Protein AF-A0A2V2XIH3-F1 (afdb_monomer_lite)

Organism: Trypanosoma cruzi (NCBI:txid5693)

InterPro domains:
  IPR051857 Asparagine synthetase domain-containing protein [PTHR45937] (1-329)

pLDDT: mean 75.96, std 20.71, range [30.55, 98.5]

Radius of gyration: 25.1 Å; chains: 1; bounding box: 68×78×90 Å

Sequence (356 aa):
MCGICCTLRLHGRRGLQDLVVCNEGVVERAALYQSVRRRGPDAFASLQLEIAPGVHVEAASAVLCLRGVGGGGAIVAEGCSGKNQGIPQPAMAARDCFCSHAPSCLSFLEWNGEVFGGALYLSPGVSDTTVVLDRLHQLEHGFTAELCDGTNGADGVCGAAALATAQASFAEACVHFFETDIEGPYAFVYYAHSLQLFLFGRDPLGRRSLLLHVASTFPEKGEGDENGASETHSVEVTISSVAEGHFDASCMVVKSAGRGNKRRRCECRGQSDVSDENNHSDDDRAESFVAFPSSSCSCWQEIPNTGLFAISVAAPQQNSLVSHHPWTVDHGIHPLLRFQSWLQPSSATGKIENER

Secondary structure (DSSP, 8-state):
--EEEEEEEEES---GGGS--BTT-SB-HHHHHHHHHHH-SS--EEEEEEEETTEEEEEEEE--------S------S-------PPP--EEPPPPTT-TTS-----EEEEEE---BSS----TTS-HHHHHHHHHHHHHHHHHHHHHHT-SS--HHHHHHHHHHHHHHHHHHHHHHHHHT-BS-EEEEEEETTTTEEEEEE-TT--S--EEEEEEEPPP--TT--S------EEEEEEESS---B--GGGGGS-----------------------------------------SS-S-EEPPTTEEEEEESS-TT-S-S-EEEE-SS-TT--GGGGGG---PPP------PPP-

Structure (mmCIF, N/CA/C/O backbone):
data_AF-A0A2V2XIH3-F1
#
_entry.id   AF-A0A2V2XIH3-F1
#
loop_
_atom_site.group_PDB
_atom_site.id
_atom_site.type_symbol
_atom_site.label_atom_id
_atom_site.label_alt_id
_atom_site.label_comp_id
_atom_site.label_asym_id
_atom_site.label_entity_id
_atom_site.label_seq_id
_atom_site.pdbx_PDB_ins_code
_atom_site.Cartn_x
_atom_site.Cartn_y
_atom_site.Cartn_z
_atom_site.occupancy
_atom_site.B_iso_or_equiv
_atom_site.auth_seq_id
_atom_site.auth_comp_id
_atom_site.auth_asym_id
_atom_site.auth_atom_id
_atom_site.pdbx_PDB_model_num
ATOM 1 N N . MET A 1 1 ? 0.321 -7.340 -16.608 1.00 71.75 1 MET A N 1
ATOM 2 C CA . MET A 1 1 ? 0.194 -6.412 -15.462 1.00 71.75 1 MET A CA 1
ATOM 3 C C . MET A 1 1 ? -0.247 -7.235 -14.279 1.00 71.75 1 MET A C 1
ATOM 5 O O . MET A 1 1 ? -1.258 -7.901 -14.409 1.00 71.75 1 MET A O 1
ATOM 9 N N . CYS A 1 2 ? 0.484 -7.245 -13.175 1.00 86.56 2 CYS A N 1
ATOM 10 C CA . CYS A 1 2 ? 0.078 -8.030 -12.011 1.00 86.56 2 CYS A CA 1
ATOM 11 C C . CYS A 1 2 ? -1.109 -7.347 -11.317 1.00 86.56 2 CYS A C 1
ATOM 13 O O . CYS A 1 2 ? -1.172 -6.123 -11.249 1.00 86.56 2 CYS A O 1
ATOM 15 N N . GLY A 1 3 ? -2.086 -8.121 -10.852 1.00 93.00 3 GLY A N 1
ATOM 16 C CA . GLY A 1 3 ? -3.121 -7.595 -9.963 1.00 93.00 3 GLY A CA 1
ATOM 17 C C . GLY A 1 3 ? -2.648 -7.716 -8.519 1.00 93.00 3 GLY A C 1
ATOM 18 O O . GLY A 1 3 ? -2.126 -8.767 -8.170 1.00 93.00 3 GLY A O 1
ATOM 19 N N . ILE A 1 4 ? -2.855 -6.694 -7.694 1.00 95.50 4 ILE A N 1
ATOM 20 C CA . ILE A 1 4 ? -2.643 -6.738 -6.235 1.00 95.50 4 ILE A CA 1
ATOM 21 C C . ILE A 1 4 ? -3.905 -6.303 -5.485 1.00 95.50 4 ILE A C 1
ATOM 23 O O . ILE A 1 4 ? -4.709 -5.524 -6.022 1.00 95.50 4 ILE A O 1
ATOM 27 N N . CYS A 1 5 ? -4.083 -6.812 -4.267 1.00 96.62 5 CYS A N 1
ATOM 28 C CA . CYS A 1 5 ? -5.172 -6.472 -3.363 1.00 96.62 5 CYS A CA 1
ATOM 29 C C . CYS A 1 5 ? -4.804 -6.796 -1.909 1.00 96.62 5 CYS A C 1
ATOM 31 O O . CYS A 1 5 ? -4.725 -7.967 -1.552 1.00 96.62 5 CYS A O 1
ATOM 33 N N . CYS A 1 6 ? -4.787 -5.784 -1.047 1.00 96.94 6 CYS A N 1
ATOM 34 C CA . CYS A 1 6 ? -4.663 -5.926 0.397 1.00 96.94 6 CYS A CA 1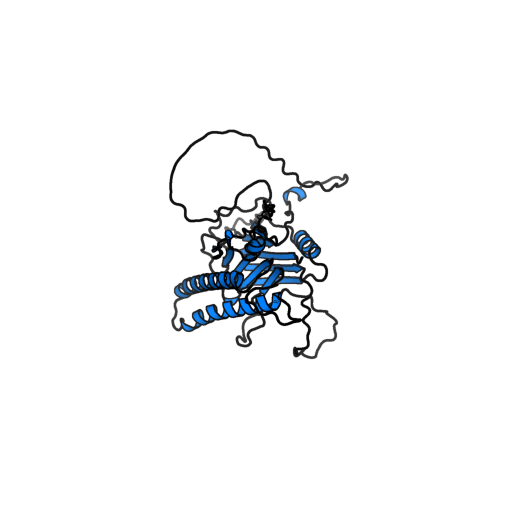
ATOM 35 C C . CYS A 1 6 ? -5.940 -5.450 1.087 1.00 96.94 6 CYS A C 1
ATOM 37 O O . CYS A 1 6 ? -6.445 -4.364 0.816 1.00 96.94 6 CYS A O 1
ATOM 39 N N . THR A 1 7 ? -6.469 -6.258 1.994 1.00 97.00 7 THR A N 1
ATOM 40 C CA . THR A 1 7 ? -7.623 -5.938 2.829 1.00 97.00 7 THR A CA 1
ATOM 41 C C . THR A 1 7 ? -7.211 -5.948 4.286 1.00 97.00 7 THR A C 1
ATOM 43 O O . THR A 1 7 ? -6.702 -6.954 4.768 1.00 97.00 7 THR A O 1
ATOM 46 N N . LEU A 1 8 ? -7.521 -4.874 5.000 1.00 96.44 8 LEU A N 1
ATOM 47 C CA . LEU A 1 8 ? -7.358 -4.748 6.438 1.00 96.44 8 LEU A CA 1
ATOM 48 C C . LEU A 1 8 ? -8.730 -4.684 7.100 1.00 96.44 8 LEU A C 1
ATOM 50 O O . LEU A 1 8 ? -9.546 -3.836 6.748 1.00 96.44 8 LEU A O 1
ATOM 54 N N . ARG A 1 9 ? -8.974 -5.540 8.087 1.00 95.19 9 ARG A N 1
ATOM 55 C CA . ARG A 1 9 ? -10.117 -5.438 8.997 1.00 95.19 9 ARG A CA 1
ATOM 56 C C . ARG A 1 9 ? -9.614 -5.014 10.364 1.00 95.19 9 ARG A C 1
ATOM 58 O O . ARG A 1 9 ? -8.835 -5.728 10.990 1.00 95.19 9 ARG A O 1
ATOM 65 N N . LEU A 1 10 ? -10.056 -3.839 10.792 1.00 93.75 10 LEU A N 1
ATOM 66 C CA . LEU A 1 10 ? -9.679 -3.188 12.036 1.00 93.75 10 LEU A CA 1
ATOM 67 C C . LEU A 1 10 ? -10.875 -3.229 12.989 1.00 93.75 10 LEU A C 1
ATOM 69 O O . LEU A 1 10 ? -11.896 -2.588 12.735 1.00 93.75 10 LEU A O 1
ATOM 73 N N . HIS A 1 11 ? -10.757 -3.972 14.083 1.00 91.75 11 HIS A N 1
ATOM 74 C CA . HIS A 1 11 ? -11.776 -4.074 15.123 1.00 91.75 11 HIS A CA 1
ATOM 75 C C . HIS A 1 11 ? -11.466 -3.125 16.289 1.00 91.75 11 HIS A C 1
ATOM 77 O O . HIS A 1 11 ? -10.312 -2.932 16.667 1.00 91.75 11 HIS A O 1
ATOM 83 N N . GLY A 1 12 ? -12.506 -2.540 16.890 1.00 84.81 12 GLY A N 1
ATOM 84 C CA . GLY A 1 12 ? -12.391 -1.843 18.176 1.00 84.81 12 GLY A CA 1
ATOM 85 C C . GLY A 1 12 ? -11.790 -0.432 18.131 1.00 84.81 12 GLY A C 1
ATOM 86 O O . GLY A 1 12 ? -11.531 0.144 19.188 1.00 84.81 12 GLY A O 1
ATOM 87 N N . ARG A 1 13 ? -11.596 0.165 16.946 1.00 78.25 13 ARG A N 1
ATOM 88 C CA . ARG A 1 13 ? -11.178 1.572 16.839 1.00 78.25 13 ARG A CA 1
ATOM 89 C C . ARG A 1 13 ? -12.354 2.517 17.067 1.00 78.25 13 ARG A C 1
ATOM 91 O O . ARG A 1 13 ? -13.348 2.477 16.346 1.00 78.25 13 ARG A O 1
ATOM 98 N N . ARG A 1 14 ? -12.222 3.391 18.066 1.00 76.81 14 ARG A N 1
ATOM 99 C CA . ARG A 1 14 ? -13.137 4.517 18.302 1.00 76.81 14 ARG A CA 1
ATOM 100 C C . ARG A 1 14 ? -12.628 5.744 17.538 1.00 76.81 14 ARG A C 1
ATOM 102 O O . ARG A 1 14 ? -11.426 5.888 17.370 1.00 76.81 14 ARG A O 1
ATOM 109 N N . GLY A 1 15 ? -13.530 6.628 17.110 1.00 70.38 15 GLY A N 1
ATOM 110 C CA . GLY A 1 15 ? -13.157 7.933 16.539 1.00 70.38 15 GLY A CA 1
ATOM 111 C C . GLY A 1 15 ? -13.084 8.017 15.011 1.00 70.38 15 GLY A C 1
ATOM 112 O O . GLY A 1 15 ? -12.720 9.059 14.494 1.00 70.38 15 GLY A O 1
ATOM 113 N N . LEU A 1 16 ? -13.491 6.983 14.269 1.00 71.06 16 LEU A N 1
ATOM 114 C CA . LEU A 1 16 ? -13.515 7.019 12.794 1.00 71.06 16 LEU A CA 1
ATOM 115 C C . LEU A 1 16 ? -14.782 7.701 12.232 1.00 71.06 16 LEU A C 1
ATOM 117 O O . LEU A 1 16 ? -15.228 7.360 11.141 1.00 71.06 16 LEU A O 1
ATOM 121 N N . GLN A 1 17 ? -15.386 8.626 12.987 1.00 70.62 17 GLN A N 1
ATOM 122 C CA . GLN A 1 17 ? -16.657 9.272 12.620 1.00 70.62 17 GLN A CA 1
ATOM 123 C C . GLN A 1 17 ? -16.517 10.199 11.406 1.00 70.62 17 GLN A C 1
ATOM 125 O O . GLN A 1 17 ? -17.487 10.383 10.678 1.00 70.62 17 GLN A O 1
ATOM 130 N N . ASP A 1 18 ? -15.308 10.705 11.155 1.00 75.25 18 ASP A N 1
ATOM 131 C CA . ASP A 1 18 ? -15.036 11.655 10.072 1.00 75.25 18 ASP A CA 1
ATOM 132 C C . ASP A 1 18 ? -14.607 10.981 8.759 1.00 75.25 18 ASP A C 1
ATOM 134 O O . ASP A 1 18 ? -14.395 11.652 7.748 1.00 75.25 18 ASP A O 1
ATOM 138 N N . LEU A 1 19 ? -14.468 9.649 8.734 1.00 79.44 19 LEU A N 1
ATOM 139 C CA . LEU A 1 19 ? -14.161 8.953 7.489 1.00 79.44 19 LEU A CA 1
ATOM 140 C C . LEU A 1 19 ? -15.397 8.853 6.604 1.00 79.44 19 LEU A C 1
ATOM 142 O O . LEU A 1 19 ? -16.455 8.383 7.021 1.00 79.44 19 LEU A O 1
ATOM 146 N N . VAL A 1 20 ? -15.222 9.217 5.333 1.00 80.06 20 VAL A N 1
ATOM 147 C CA . VAL A 1 20 ? -16.193 8.912 4.284 1.00 80.06 20 VAL A CA 1
ATOM 148 C C . VAL A 1 20 ? -16.166 7.407 4.054 1.00 80.06 20 VAL A C 1
ATOM 150 O O . VAL A 1 20 ? -15.315 6.866 3.351 1.00 80.06 20 VAL A O 1
ATOM 153 N N . VAL A 1 21 ? -17.086 6.726 4.720 1.00 84.44 21 VAL A N 1
ATOM 154 C CA . VAL A 1 21 ? -17.258 5.286 4.635 1.00 84.44 21 VAL A CA 1
ATOM 155 C C . VAL A 1 21 ? -18.250 4.956 3.524 1.00 84.44 21 VAL A C 1
ATOM 157 O O . VAL A 1 21 ? -19.261 5.632 3.336 1.00 84.44 21 VAL A O 1
ATOM 160 N N . CYS A 1 22 ? -17.979 3.884 2.786 1.00 86.38 22 CYS A N 1
ATOM 161 C CA . CYS A 1 22 ? -18.904 3.357 1.803 1.00 86.38 22 CYS A CA 1
ATOM 162 C C . CYS A 1 22 ? -20.194 2.849 2.465 1.00 86.38 22 CYS A C 1
ATOM 164 O O . CYS A 1 22 ? -20.175 1.911 3.263 1.00 86.38 22 CYS A O 1
ATOM 166 N N . ASN A 1 23 ? -21.324 3.432 2.062 1.00 81.19 23 ASN A N 1
ATOM 167 C CA . ASN A 1 23 ? -22.658 3.008 2.495 1.00 81.19 23 ASN A CA 1
ATOM 168 C C . ASN A 1 23 ? -23.119 1.691 1.842 1.00 81.19 23 ASN A C 1
ATOM 170 O O . ASN A 1 23 ? -24.060 1.072 2.328 1.00 81.19 23 ASN A O 1
ATOM 174 N N . GLU A 1 24 ? -22.477 1.262 0.749 1.00 77.88 24 GLU A N 1
ATOM 175 C CA . GLU A 1 24 ? -22.803 0.015 0.035 1.00 77.88 24 GLU A CA 1
ATOM 176 C C . GLU A 1 24 ? -22.194 -1.228 0.714 1.00 77.88 24 GLU A C 1
ATOM 178 O O . GLU A 1 24 ? -22.480 -2.357 0.322 1.00 77.88 24 GLU A O 1
ATOM 183 N N . GLY A 1 25 ? -21.403 -1.036 1.776 1.00 84.81 25 GLY A N 1
ATOM 184 C CA . GLY A 1 25 ? -20.883 -2.109 2.618 1.00 84.81 25 GLY A CA 1
ATOM 185 C C . GLY A 1 25 ? -19.528 -2.644 2.161 1.00 84.81 25 GLY A C 1
ATOM 186 O O . GLY A 1 25 ? -18.696 -1.916 1.629 1.00 84.81 25 GLY A O 1
ATOM 187 N N . VAL A 1 26 ? -19.273 -3.923 2.438 1.00 87.00 26 VAL A N 1
ATOM 188 C CA . VAL A 1 26 ? -17.989 -4.581 2.149 1.00 87.00 26 VAL A CA 1
ATOM 189 C C . VAL A 1 26 ? -17.906 -5.079 0.707 1.00 87.00 26 VAL A C 1
ATOM 191 O O . VAL A 1 26 ? -18.906 -5.442 0.081 1.00 87.00 26 VAL A O 1
ATOM 194 N N . VAL A 1 27 ? -16.684 -5.132 0.182 1.00 89.25 27 VAL A N 1
ATOM 195 C CA . VAL A 1 27 ? -16.414 -5.620 -1.178 1.00 89.25 27 VAL A CA 1
ATOM 196 C C . VAL A 1 27 ? -16.590 -7.139 -1.240 1.00 89.25 27 VAL A C 1
ATOM 198 O O . VAL A 1 27 ? -16.137 -7.865 -0.349 1.00 89.25 27 VAL A O 1
ATOM 201 N N . GLU A 1 28 ? -17.184 -7.654 -2.321 1.00 92.38 28 GLU A N 1
ATOM 202 C CA . GLU A 1 28 ? -17.288 -9.099 -2.538 1.00 92.38 28 GLU A CA 1
ATOM 203 C C . GLU A 1 28 ? -15.898 -9.715 -2.814 1.00 92.38 28 GLU A C 1
ATOM 205 O O . GLU A 1 28 ? -15.367 -9.658 -3.927 1.00 92.38 28 GLU A O 1
ATOM 210 N N . ARG A 1 29 ? -15.301 -10.351 -1.795 1.00 92.44 29 ARG A N 1
ATOM 211 C CA . ARG A 1 29 ? -13.934 -10.918 -1.847 1.00 92.44 29 ARG A CA 1
ATOM 212 C C . ARG A 1 29 ? -13.703 -11.867 -3.016 1.00 92.44 29 ARG A C 1
ATOM 214 O O . ARG A 1 29 ? -12.667 -11.798 -3.673 1.00 92.44 29 ARG A O 1
ATOM 221 N N . ALA A 1 30 ? -14.667 -12.744 -3.291 1.00 92.69 30 ALA A N 1
ATOM 222 C CA . ALA A 1 30 ? -14.553 -13.720 -4.369 1.00 92.69 30 ALA A CA 1
ATOM 223 C C . ALA A 1 30 ? -14.469 -13.040 -5.745 1.00 92.69 30 ALA A C 1
ATOM 225 O O . ALA A 1 30 ? -13.637 -13.429 -6.568 1.00 92.69 30 ALA A O 1
ATOM 226 N N . ALA A 1 31 ? -15.283 -12.006 -5.980 1.00 93.31 31 ALA A N 1
ATOM 227 C CA . ALA A 1 31 ? -15.237 -11.214 -7.205 1.00 93.31 31 ALA A CA 1
ATOM 228 C C . ALA A 1 31 ? -13.912 -10.444 -7.311 1.00 93.31 31 ALA A C 1
ATOM 230 O O . ALA A 1 31 ? -13.244 -10.505 -8.347 1.00 93.31 31 ALA A O 1
ATOM 231 N N . LEU A 1 32 ? -13.477 -9.815 -6.214 1.00 94.31 32 LEU A N 1
ATOM 232 C CA . LEU A 1 32 ? -12.214 -9.075 -6.148 1.00 94.31 32 LEU A CA 1
ATOM 233 C C . LEU A 1 32 ? -11.016 -9.958 -6.496 1.00 94.31 32 LEU A C 1
ATOM 235 O O . LEU A 1 32 ? -10.219 -9.613 -7.369 1.00 94.31 32 LEU A O 1
ATOM 239 N N . TYR A 1 33 ? -10.929 -11.145 -5.899 1.00 93.75 33 TYR A N 1
ATOM 240 C CA . TYR A 1 33 ? -9.852 -12.094 -6.172 1.00 93.75 33 TYR A CA 1
ATOM 241 C C . TYR A 1 33 ? -9.891 -12.619 -7.607 1.00 93.75 33 TYR A C 1
ATOM 243 O O . TYR A 1 33 ? -8.842 -12.769 -8.235 1.00 93.75 33 TYR A O 1
ATOM 251 N N . GLN A 1 34 ? -11.080 -12.858 -8.168 1.00 93.12 34 GLN A N 1
ATOM 252 C CA . GLN A 1 34 ? -11.210 -13.216 -9.582 1.00 93.12 34 GLN A CA 1
ATOM 253 C C . GLN A 1 34 ? -10.701 -12.096 -10.494 1.00 93.12 34 GLN A C 1
ATOM 255 O O . GLN A 1 34 ? -10.052 -12.372 -11.503 1.00 93.12 34 GLN A O 1
ATOM 260 N N . SER A 1 35 ? -10.944 -10.836 -10.152 1.00 94.06 35 SER A N 1
ATOM 261 C CA . SER A 1 35 ? -10.463 -9.690 -10.928 1.00 94.06 35 SER A CA 1
ATOM 262 C C . SER A 1 35 ? -8.972 -9.452 -10.810 1.00 94.06 35 SER A C 1
ATOM 264 O O . SER A 1 35 ? -8.322 -9.225 -11.832 1.00 94.06 35 SER A O 1
ATOM 266 N N . VAL A 1 36 ? -8.414 -9.605 -9.611 1.00 93.00 36 VAL A N 1
ATOM 267 C CA . VAL A 1 36 ? -6.965 -9.643 -9.391 1.00 93.00 36 VAL A CA 1
ATOM 268 C C . VAL A 1 36 ? -6.343 -10.751 -10.239 1.00 93.00 36 VAL A C 1
ATOM 270 O O . VAL A 1 36 ? -5.445 -10.490 -11.038 1.00 93.00 36 VAL A O 1
ATOM 273 N N . ARG A 1 37 ? -6.886 -11.973 -10.166 1.00 91.62 37 ARG A N 1
ATOM 274 C CA . ARG A 1 37 ? -6.415 -13.126 -10.944 1.00 91.62 37 ARG A CA 1
ATOM 275 C C . ARG A 1 37 ? -6.484 -12.897 -12.451 1.00 91.62 37 ARG A C 1
ATOM 277 O O . ARG A 1 37 ? -5.582 -13.318 -13.156 1.00 91.62 37 ARG A O 1
ATOM 284 N N . ARG A 1 38 ? -7.513 -12.211 -12.961 1.00 91.62 38 ARG A N 1
ATOM 285 C CA . ARG A 1 38 ? -7.642 -11.894 -14.397 1.00 91.62 38 ARG A CA 1
ATOM 286 C C . ARG A 1 38 ? -6.572 -10.929 -14.917 1.00 91.62 38 ARG A C 1
ATOM 288 O O . ARG A 1 38 ? -6.378 -10.866 -16.128 1.00 91.62 38 ARG A O 1
ATOM 295 N N . ARG A 1 39 ? -5.894 -10.170 -14.048 1.00 88.31 39 ARG A N 1
ATOM 296 C CA . ARG A 1 39 ? -4.809 -9.261 -14.457 1.00 88.31 39 ARG A CA 1
ATOM 297 C C . ARG A 1 39 ? -3.510 -10.022 -14.763 1.00 88.31 39 ARG A C 1
ATOM 299 O O . ARG A 1 39 ? -2.813 -9.644 -15.704 1.00 88.31 39 ARG A O 1
ATOM 306 N N . GLY A 1 40 ? -3.215 -11.096 -14.025 1.00 80.25 40 GLY A N 1
ATOM 307 C CA . GLY A 1 40 ? -1.975 -11.870 -14.143 1.00 80.25 40 GLY A CA 1
ATOM 308 C C . GLY A 1 40 ? -2.151 -13.210 -14.879 1.00 80.25 40 GLY A C 1
ATOM 309 O O . GLY A 1 40 ? -3.113 -13.924 -14.614 1.00 80.25 40 GLY A O 1
ATOM 310 N N . PRO A 1 41 ? -1.238 -13.589 -15.791 1.00 64.81 41 PRO A N 1
ATOM 311 C CA . PRO A 1 41 ? -1.402 -14.792 -16.613 1.00 64.81 41 PRO A CA 1
ATOM 312 C C . PRO A 1 41 ? -1.051 -16.117 -15.908 1.00 64.81 41 PRO A C 1
ATOM 314 O O . PRO A 1 41 ? -1.563 -17.155 -16.322 1.00 64.81 41 PRO A O 1
ATOM 317 N N . ASP A 1 42 ? -0.224 -16.103 -14.850 1.00 68.00 42 ASP A N 1
ATOM 318 C CA . ASP A 1 42 ? 0.580 -17.295 -14.519 1.00 68.00 42 ASP A CA 1
ATOM 319 C C . ASP A 1 42 ? 0.430 -17.852 -13.096 1.00 68.00 42 ASP A C 1
ATOM 321 O O . ASP A 1 42 ? 0.499 -19.067 -12.910 1.00 68.00 42 ASP A O 1
ATOM 325 N N . ALA A 1 43 ? 0.225 -17.015 -12.079 1.00 77.94 43 ALA A N 1
ATOM 326 C CA . ALA A 1 43 ? 0.038 -17.487 -10.711 1.00 77.94 43 ALA A CA 1
ATOM 327 C C . ALA A 1 43 ? -0.864 -16.544 -9.915 1.00 77.94 43 ALA A C 1
ATOM 329 O O . ALA A 1 43 ? -0.974 -15.355 -10.202 1.00 77.94 43 ALA A O 1
ATOM 330 N N . PHE A 1 44 ? -1.544 -17.114 -8.925 1.00 85.31 44 PHE A N 1
ATOM 331 C CA . PHE A 1 44 ? -2.353 -16.391 -7.958 1.00 85.31 44 PHE A CA 1
ATOM 332 C C . PHE A 1 44 ? -1.981 -16.902 -6.574 1.00 85.31 44 PHE A C 1
ATOM 334 O O . PHE A 1 44 ? -2.000 -18.111 -6.333 1.00 85.31 44 PHE A O 1
ATOM 341 N N . ALA A 1 45 ? -1.638 -15.970 -5.701 1.00 86.69 45 ALA A N 1
ATOM 342 C CA . ALA A 1 45 ? -1.251 -16.205 -4.327 1.00 86.69 45 ALA A CA 1
ATOM 343 C C . ALA A 1 45 ? -2.184 -15.417 -3.413 1.00 86.69 45 ALA A C 1
ATOM 345 O O . ALA A 1 45 ? -2.570 -14.295 -3.744 1.00 86.69 45 ALA A O 1
ATOM 346 N N . SER A 1 46 ? -2.507 -15.980 -2.254 1.00 88.38 46 SER A N 1
ATOM 347 C CA . SER A 1 46 ? -3.219 -15.265 -1.200 1.00 88.38 46 SER A CA 1
ATOM 348 C C . SER A 1 46 ? -2.617 -15.575 0.159 1.00 88.38 46 SER A C 1
ATOM 350 O O . SER A 1 46 ? -2.157 -16.690 0.406 1.00 88.38 46 SER A O 1
ATOM 352 N N . LEU A 1 47 ? -2.660 -14.589 1.039 1.00 88.19 47 LEU A N 1
ATOM 353 C CA . LEU A 1 47 ? -2.140 -14.610 2.393 1.00 88.19 47 LEU A CA 1
ATOM 354 C C . LEU A 1 47 ? -3.230 -14.089 3.325 1.00 88.19 47 LEU A C 1
ATOM 356 O O . LEU A 1 47 ? -3.847 -13.067 3.041 1.00 88.19 47 LEU A O 1
ATOM 360 N N . GLN A 1 48 ? -3.466 -14.797 4.423 1.00 91.38 48 GLN A N 1
ATOM 361 C CA . GLN A 1 48 ? -4.382 -14.374 5.479 1.00 91.38 48 GLN A CA 1
ATOM 362 C C . GLN A 1 48 ? -3.638 -14.440 6.804 1.00 91.38 48 GLN A C 1
ATOM 364 O O . GLN A 1 48 ? -3.007 -15.457 7.099 1.00 91.38 48 GLN A O 1
ATOM 369 N N . LEU A 1 49 ? -3.658 -13.346 7.559 1.00 89.50 49 LEU A N 1
ATOM 370 C CA . LEU A 1 49 ? -2.878 -13.186 8.781 1.00 89.50 49 LEU A CA 1
ATOM 371 C C . LEU A 1 49 ? -3.665 -12.376 9.809 1.00 89.50 49 LEU A C 1
ATOM 373 O O . LEU A 1 49 ? -4.271 -11.360 9.479 1.00 89.50 49 LEU A O 1
ATOM 377 N N . GLU A 1 50 ? -3.580 -12.777 11.071 1.00 92.12 50 GLU A N 1
ATOM 378 C CA . GLU A 1 50 ? -3.904 -11.907 12.200 1.00 92.12 50 GLU A CA 1
ATOM 379 C C . GLU A 1 50 ? -2.592 -11.304 12.705 1.00 92.12 50 GLU A C 1
ATOM 381 O O . GLU A 1 50 ? -1.726 -12.017 13.210 1.00 92.12 50 GLU A O 1
ATOM 386 N N . ILE A 1 51 ? -2.402 -10.003 12.484 1.00 90.12 51 ILE A N 1
ATOM 387 C CA . ILE A 1 51 ? -1.112 -9.333 12.729 1.00 90.12 51 ILE A CA 1
ATOM 388 C C . ILE A 1 51 ? -1.048 -8.646 14.099 1.00 90.12 51 ILE A C 1
ATOM 390 O O . ILE A 1 51 ? 0.032 -8.365 14.611 1.00 90.12 51 ILE A O 1
ATOM 394 N N . ALA A 1 52 ? -2.211 -8.376 14.686 1.00 90.50 52 ALA A N 1
ATOM 395 C CA . ALA A 1 52 ? -2.401 -7.860 16.033 1.00 90.50 52 ALA A CA 1
ATOM 396 C C . ALA A 1 52 ? -3.827 -8.219 16.493 1.00 90.50 52 ALA A C 1
ATOM 398 O O . ALA A 1 52 ? -4.680 -8.476 15.638 1.00 90.50 52 ALA A O 1
ATOM 399 N N . PRO A 1 53 ? -4.125 -8.213 17.807 1.00 89.88 53 PRO A N 1
ATOM 400 C CA . PRO A 1 53 ? -5.475 -8.474 18.296 1.00 89.88 53 PRO A CA 1
ATOM 401 C C . PRO A 1 53 ? -6.501 -7.548 17.635 1.00 89.88 53 PRO A C 1
ATOM 403 O O . PRO A 1 53 ? -6.411 -6.325 17.747 1.00 89.88 53 PRO A O 1
ATOM 406 N N . GLY A 1 54 ? -7.471 -8.134 16.932 1.00 91.06 54 GLY A N 1
ATOM 407 C CA . GLY A 1 54 ? -8.492 -7.369 16.212 1.00 91.06 54 GLY A CA 1
ATOM 408 C C . GLY A 1 54 ? -8.008 -6.723 14.909 1.00 91.06 54 GLY A C 1
ATOM 409 O O . GLY A 1 54 ? -8.699 -5.857 14.377 1.00 91.06 54 GLY A O 1
ATOM 410 N N . VAL A 1 55 ? -6.853 -7.129 14.378 1.00 93.56 55 VAL A N 1
ATOM 411 C CA . VAL A 1 55 ? -6.347 -6.687 13.075 1.00 93.56 55 VAL A CA 1
ATOM 412 C C . VAL A 1 55 ? -6.120 -7.899 12.182 1.00 93.56 55 VAL A C 1
ATOM 414 O O . VAL A 1 55 ? -5.125 -8.617 12.309 1.00 93.56 55 VAL A O 1
ATOM 417 N N . HIS A 1 56 ? -7.048 -8.102 11.250 1.00 94.75 56 HIS A N 1
ATOM 418 C CA . HIS A 1 56 ? -6.995 -9.186 10.276 1.00 94.75 56 HIS A CA 1
ATOM 419 C C . HIS A 1 56 ? -6.635 -8.652 8.892 1.00 94.75 56 HIS A C 1
ATOM 421 O O . HIS A 1 56 ? -7.179 -7.644 8.442 1.00 94.75 56 HIS A O 1
ATOM 427 N N . VAL A 1 57 ? -5.736 -9.346 8.208 1.00 94.44 57 VAL A N 1
ATOM 428 C CA . VAL A 1 57 ? -5.181 -8.942 6.919 1.00 94.44 57 VAL A CA 1
ATOM 429 C C . VAL A 1 57 ? -5.404 -10.052 5.908 1.00 94.44 57 VAL A C 1
ATOM 431 O O . VAL A 1 57 ? -5.073 -11.207 6.165 1.00 94.44 57 VAL A O 1
ATOM 434 N N . GLU A 1 58 ? -5.930 -9.692 4.741 1.00 94.69 58 GLU A N 1
ATOM 435 C CA . GLU A 1 58 ? -6.044 -10.572 3.580 1.00 94.69 58 GLU A CA 1
ATOM 436 C C . GLU A 1 58 ? -5.341 -9.915 2.389 1.00 94.69 58 GLU A C 1
ATOM 438 O O . GLU A 1 58 ? -5.814 -8.908 1.866 1.00 94.69 58 GLU A O 1
ATOM 443 N N . ALA A 1 59 ? -4.224 -10.481 1.948 1.00 93.50 59 ALA A N 1
ATOM 444 C CA . ALA A 1 59 ? -3.471 -10.024 0.784 1.00 93.50 59 ALA A CA 1
ATOM 445 C C . ALA A 1 59 ? -3.607 -11.041 -0.355 1.00 93.50 59 ALA A C 1
ATOM 447 O O . ALA A 1 59 ? -3.618 -12.251 -0.124 1.00 93.50 59 ALA A O 1
ATOM 448 N N . ALA A 1 60 ? -3.736 -10.572 -1.589 1.00 92.56 60 ALA A N 1
ATOM 449 C CA . ALA A 1 60 ? -3.896 -11.406 -2.765 1.00 92.56 60 ALA A CA 1
ATOM 450 C C . ALA A 1 60 ? -3.217 -10.761 -3.967 1.00 92.56 60 ALA A C 1
ATOM 452 O O . ALA A 1 60 ? -3.514 -9.628 -4.349 1.00 92.56 60 ALA A O 1
ATOM 453 N N . SER A 1 61 ? -2.366 -11.534 -4.632 1.00 91.38 61 SER A N 1
ATOM 454 C CA . SER A 1 61 ? -1.616 -11.040 -5.771 1.00 91.38 61 SER A CA 1
ATOM 455 C C . SER A 1 61 ? -1.557 -12.051 -6.904 1.00 91.38 61 SER A C 1
ATOM 457 O O . SER A 1 61 ? -1.297 -13.243 -6.719 1.00 91.38 61 SER A O 1
ATOM 459 N N . ALA A 1 62 ? -1.797 -11.549 -8.109 1.00 86.75 62 ALA A N 1
ATOM 460 C CA . ALA A 1 62 ? -1.585 -12.254 -9.357 1.00 86.75 62 ALA A CA 1
ATOM 461 C C . ALA A 1 62 ? -0.188 -11.913 -9.888 1.00 86.75 62 ALA A C 1
ATOM 463 O O . ALA A 1 62 ? -0.047 -11.237 -10.911 1.00 86.75 62 ALA A O 1
ATOM 464 N N . VAL A 1 63 ? 0.844 -12.314 -9.140 1.00 71.81 63 VAL A N 1
ATOM 465 C CA . VAL A 1 63 ? 2.242 -12.157 -9.558 1.00 71.81 63 VAL A CA 1
ATOM 466 C C . VAL A 1 63 ? 2.587 -13.254 -10.561 1.00 71.81 63 VAL A C 1
ATOM 468 O O . VAL A 1 63 ? 2.155 -14.399 -10.439 1.00 71.81 63 VAL A O 1
ATOM 471 N N . LEU A 1 64 ? 3.440 -12.919 -11.524 1.00 51.72 64 LEU A N 1
ATOM 472 C CA . LEU A 1 64 ? 4.340 -13.883 -12.147 1.00 51.72 64 LEU A CA 1
ATOM 473 C C . LEU A 1 64 ? 5.056 -14.653 -11.035 1.00 51.72 64 LEU A C 1
ATOM 475 O O . LEU A 1 64 ? 5.782 -14.048 -10.254 1.00 51.72 64 LEU A O 1
ATOM 479 N N . CYS A 1 65 ? 4.809 -15.963 -10.943 1.00 45.88 65 CYS A N 1
ATOM 480 C CA . CYS A 1 65 ? 5.520 -16.898 -10.072 1.00 45.88 65 CYS A CA 1
ATOM 481 C C . CYS A 1 65 ? 6.965 -16.414 -9.871 1.00 45.88 65 CYS A C 1
ATOM 483 O O . CYS A 1 65 ? 7.669 -16.281 -10.876 1.00 45.88 65 CYS A O 1
ATOM 485 N N . LEU A 1 66 ? 7.377 -16.093 -8.634 1.00 42.34 66 LEU A N 1
ATOM 486 C CA . LEU A 1 66 ? 8.762 -15.737 -8.319 1.00 42.34 66 LEU A CA 1
ATOM 487 C C . LEU A 1 66 ? 9.645 -16.839 -8.915 1.00 42.34 66 LEU A C 1
ATOM 489 O O . LEU A 1 66 ? 9.736 -17.941 -8.371 1.00 42.34 66 LEU A O 1
ATOM 493 N N . ARG A 1 67 ? 10.231 -16.591 -10.093 1.00 37.28 67 ARG A N 1
ATOM 494 C CA . ARG A 1 67 ? 11.150 -17.512 -10.764 1.00 37.28 67 ARG A CA 1
ATOM 495 C C . ARG A 1 67 ? 12.449 -17.449 -9.979 1.00 37.28 67 ARG A C 1
ATOM 497 O O . ARG A 1 67 ? 13.373 -16.739 -10.338 1.00 37.28 67 ARG A O 1
ATOM 504 N N . GLY A 1 68 ? 12.447 -18.143 -8.852 1.00 36.50 68 GLY A N 1
ATOM 505 C CA . GLY A 1 68 ? 13.481 -18.059 -7.839 1.00 36.50 68 GLY A CA 1
ATOM 506 C C . GLY A 1 68 ? 13.526 -19.284 -6.938 1.00 36.50 68 GLY A C 1
ATOM 507 O O . GLY A 1 68 ? 14.056 -19.197 -5.842 1.00 36.50 68 GLY A O 1
ATOM 508 N N . VAL A 1 69 ? 13.053 -20.454 -7.388 1.00 39.12 69 VAL A N 1
ATOM 509 C CA . VAL A 1 69 ? 13.597 -21.725 -6.868 1.00 39.12 69 VAL A CA 1
ATOM 510 C C . VAL A 1 69 ? 14.927 -21.981 -7.586 1.00 39.12 69 VAL A C 1
ATOM 512 O O . VAL A 1 69 ? 15.081 -22.913 -8.370 1.00 39.12 69 VAL A O 1
ATOM 515 N N . GLY A 1 70 ? 15.872 -21.065 -7.391 1.00 36.44 70 GLY A N 1
ATOM 516 C CA . GLY A 1 70 ? 17.240 -21.146 -7.880 1.00 36.44 70 GLY A CA 1
ATOM 517 C C . GLY A 1 70 ? 18.173 -21.535 -6.742 1.00 36.44 70 GLY A C 1
ATOM 518 O O . GLY A 1 70 ? 18.845 -20.683 -6.184 1.00 36.44 70 GLY A O 1
ATOM 519 N N . GLY A 1 71 ? 18.203 -22.823 -6.391 1.00 34.56 71 GLY A N 1
ATOM 520 C CA . GLY A 1 71 ? 19.428 -23.484 -5.920 1.00 34.56 71 GLY A CA 1
ATOM 521 C C . GLY A 1 71 ? 20.086 -23.050 -4.599 1.00 34.56 71 GLY A C 1
ATOM 522 O O . GLY A 1 71 ? 21.283 -23.279 -4.460 1.00 34.56 71 GLY A O 1
ATOM 523 N N . GLY A 1 72 ? 19.367 -22.482 -3.627 1.00 35.19 72 GLY A N 1
ATOM 524 C CA . GLY A 1 72 ? 19.879 -22.276 -2.262 1.00 35.19 72 GLY A CA 1
ATOM 525 C C . GLY A 1 72 ? 19.196 -23.221 -1.275 1.00 35.19 72 GLY A C 1
ATOM 526 O O . GLY A 1 72 ? 17.994 -23.109 -1.067 1.00 35.19 72 GLY A O 1
ATOM 527 N N . GLY A 1 73 ? 19.936 -24.181 -0.717 1.00 31.67 73 GLY A N 1
ATOM 528 C CA . GLY A 1 73 ? 19.418 -25.296 0.080 1.00 31.67 73 GLY A CA 1
ATOM 529 C C . GLY A 1 73 ? 18.537 -24.897 1.266 1.00 31.67 73 GLY A C 1
ATOM 530 O O . GLY A 1 73 ? 19.033 -24.644 2.359 1.00 31.67 73 GLY A O 1
ATOM 531 N N . ALA A 1 74 ? 17.220 -24.953 1.080 1.00 31.45 74 ALA A N 1
ATOM 532 C CA . ALA A 1 74 ? 16.309 -25.177 2.188 1.00 31.45 74 ALA A CA 1
ATOM 533 C C . ALA A 1 74 ? 16.493 -26.629 2.650 1.00 31.45 74 ALA A C 1
ATOM 535 O O . ALA A 1 74 ? 16.263 -27.568 1.885 1.00 31.45 74 ALA A O 1
ATOM 536 N N . ILE A 1 75 ? 16.931 -26.805 3.896 1.00 30.55 75 ILE A N 1
ATOM 537 C CA . ILE A 1 75 ? 16.900 -28.088 4.596 1.00 30.55 75 ILE A CA 1
ATOM 538 C C . ILE A 1 75 ? 15.425 -28.473 4.722 1.00 30.55 75 ILE A C 1
ATOM 540 O O . ILE A 1 75 ? 14.714 -28.028 5.621 1.00 30.55 75 ILE A O 1
ATOM 544 N N . VAL A 1 76 ? 14.946 -29.265 3.767 1.00 32.31 76 VAL A N 1
ATOM 545 C CA . VAL A 1 76 ? 13.672 -29.964 3.875 1.00 32.31 76 VAL A CA 1
ATOM 546 C C . VAL A 1 76 ? 13.906 -31.083 4.876 1.00 32.31 76 VAL A C 1
ATOM 548 O O . VAL A 1 76 ? 14.669 -32.009 4.607 1.00 32.31 76 VAL A O 1
ATOM 551 N N . ALA A 1 77 ? 13.278 -30.980 6.044 1.00 31.58 77 ALA A N 1
ATOM 552 C CA . ALA A 1 77 ? 13.162 -32.106 6.952 1.00 31.58 77 ALA A CA 1
ATOM 553 C C . ALA A 1 77 ? 12.522 -33.276 6.184 1.00 31.58 77 ALA A C 1
ATOM 555 O O . ALA A 1 77 ? 11.383 -33.186 5.719 1.00 31.58 77 ALA A O 1
ATOM 556 N N . GLU A 1 78 ? 13.290 -34.349 5.998 1.00 35.09 78 GLU A N 1
ATOM 557 C CA . GLU A 1 78 ? 12.820 -35.606 5.430 1.00 35.09 78 GLU A CA 1
ATOM 558 C C . GLU A 1 78 ? 11.674 -36.152 6.283 1.00 35.09 78 GLU A C 1
ATOM 560 O O . GLU A 1 78 ? 11.864 -36.534 7.436 1.00 35.09 78 GLU A O 1
ATOM 565 N N . GLY A 1 79 ? 10.477 -36.214 5.701 1.00 35.62 79 GLY A N 1
ATOM 566 C CA . GLY A 1 79 ? 9.378 -36.965 6.294 1.00 35.62 79 GLY A CA 1
ATOM 567 C C . GLY A 1 79 ? 7.995 -36.442 5.949 1.00 35.62 79 GLY A C 1
ATOM 568 O O . GLY A 1 79 ? 7.307 -35.954 6.833 1.00 35.62 79 GLY A O 1
ATOM 569 N N . CYS A 1 80 ? 7.580 -36.561 4.684 1.00 33.44 80 CYS A N 1
ATOM 570 C CA . CYS A 1 80 ? 6.267 -37.095 4.282 1.00 33.44 80 CYS A CA 1
ATOM 571 C C . CYS A 1 80 ? 6.084 -36.958 2.763 1.00 33.44 80 CYS A C 1
ATOM 573 O O . CYS A 1 80 ? 6.033 -35.865 2.205 1.00 33.44 80 CYS A O 1
ATOM 575 N N . SER A 1 81 ? 5.960 -38.106 2.096 1.00 41.50 81 SER A N 1
ATOM 576 C CA . SER A 1 81 ? 5.645 -38.236 0.674 1.00 41.50 81 SER A CA 1
ATOM 577 C C . SER A 1 81 ? 4.190 -37.834 0.415 1.00 41.50 81 SER A C 1
ATOM 579 O O . SER A 1 81 ? 3.275 -38.652 0.477 1.00 41.50 81 SER A O 1
ATOM 581 N N . GLY A 1 82 ? 3.972 -36.553 0.140 1.00 41.56 82 GLY A N 1
ATOM 582 C CA . GLY A 1 82 ? 2.724 -36.022 -0.393 1.00 41.56 82 GLY A CA 1
ATOM 583 C C . GLY A 1 82 ? 3.059 -34.851 -1.302 1.00 41.56 82 GLY A C 1
ATOM 584 O O . GLY A 1 82 ? 3.614 -33.859 -0.842 1.00 41.56 82 GLY A O 1
ATOM 585 N N . LYS A 1 83 ? 2.778 -34.974 -2.603 1.00 38.16 83 LYS A N 1
ATOM 586 C CA . LYS A 1 83 ? 3.028 -33.933 -3.615 1.00 38.16 83 LYS A CA 1
ATOM 587 C C . LYS A 1 83 ? 2.072 -32.743 -3.427 1.00 38.16 83 LYS A C 1
ATOM 589 O O . LYS A 1 83 ? 1.242 -32.481 -4.288 1.00 38.16 83 LYS A O 1
ATOM 594 N N . ASN A 1 84 ? 2.189 -32.021 -2.319 1.00 38.31 84 ASN A N 1
ATOM 595 C CA . ASN A 1 84 ? 1.618 -30.691 -2.178 1.00 38.31 84 ASN A CA 1
ATOM 596 C C . ASN A 1 84 ? 2.618 -29.717 -2.794 1.00 38.31 84 ASN A C 1
ATOM 598 O O . ASN A 1 84 ? 3.586 -29.315 -2.153 1.00 38.31 84 ASN A O 1
ATOM 602 N N . GLN A 1 85 ? 2.419 -29.381 -4.070 1.00 41.78 85 GLN A N 1
ATOM 603 C CA . GLN A 1 85 ? 3.058 -28.194 -4.629 1.00 41.78 85 GLN A CA 1
ATOM 604 C C . GLN A 1 85 ? 2.566 -27.012 -3.791 1.00 41.78 85 GLN A C 1
ATOM 606 O O . GLN A 1 85 ? 1.368 -26.729 -3.778 1.00 41.78 85 GLN A O 1
ATOM 611 N N . GLY A 1 86 ? 3.470 -26.421 -3.008 1.00 46.59 86 GLY A N 1
ATOM 612 C CA . GLY A 1 86 ? 3.155 -25.304 -2.127 1.00 46.59 86 GLY A CA 1
ATOM 613 C C . GLY A 1 86 ? 2.455 -24.209 -2.918 1.00 46.59 86 GLY A C 1
ATOM 614 O O . GLY A 1 86 ? 2.908 -23.833 -4.000 1.00 46.59 86 GLY A O 1
ATOM 615 N N . ILE A 1 87 ? 1.320 -23.744 -2.401 1.00 45.97 87 ILE A N 1
ATOM 616 C CA . ILE A 1 87 ? 0.610 -22.604 -2.973 1.00 45.97 87 ILE A CA 1
ATOM 617 C C . ILE A 1 87 ? 1.587 -21.419 -2.929 1.00 45.97 87 ILE A C 1
ATOM 619 O O . ILE A 1 87 ? 2.155 -21.166 -1.862 1.00 45.97 87 ILE A O 1
ATOM 623 N N . PRO A 1 88 ? 1.835 -20.722 -4.052 1.00 53.69 88 PRO A N 1
ATOM 624 C CA . PRO A 1 88 ? 2.700 -19.553 -4.049 1.00 53.69 88 PRO A CA 1
ATOM 625 C C . PRO A 1 88 ? 2.153 -18.522 -3.055 1.00 53.69 88 PRO A C 1
ATOM 627 O O . PRO A 1 88 ? 0.943 -18.313 -2.978 1.00 53.69 88 PRO A O 1
ATOM 630 N N . GLN A 1 89 ? 3.042 -17.911 -2.277 1.00 48.50 89 GLN A N 1
ATOM 631 C CA . GLN A 1 89 ? 2.720 -16.848 -1.324 1.00 48.50 89 GLN A CA 1
ATOM 632 C C . GLN A 1 89 ? 3.189 -15.494 -1.882 1.00 48.50 89 GLN A C 1
ATOM 634 O O . GLN A 1 89 ? 4.051 -15.476 -2.768 1.00 48.50 89 GLN A O 1
ATOM 639 N N . PRO A 1 90 ? 2.630 -14.362 -1.406 1.00 58.59 90 PRO A N 1
ATOM 640 C CA . PRO A 1 90 ? 3.206 -13.039 -1.652 1.00 58.59 90 PRO A CA 1
ATOM 641 C C . PRO A 1 90 ? 4.695 -13.000 -1.291 1.00 58.59 90 PRO A C 1
ATOM 643 O O . PRO A 1 90 ? 5.179 -13.852 -0.546 1.00 58.59 90 PRO A O 1
ATOM 646 N N . ALA A 1 91 ? 5.432 -12.013 -1.804 1.00 67.25 91 ALA A N 1
ATOM 647 C CA . ALA A 1 91 ? 6.837 -11.867 -1.449 1.00 67.25 91 ALA A CA 1
ATOM 648 C C . ALA A 1 91 ? 6.932 -11.526 0.049 1.00 67.25 91 ALA A C 1
ATOM 650 O O . ALA A 1 91 ? 6.478 -10.465 0.483 1.00 67.25 91 ALA A O 1
ATOM 651 N N . MET A 1 92 ? 7.465 -12.461 0.834 1.00 72.00 92 MET A N 1
ATOM 652 C CA . MET A 1 92 ? 7.652 -12.325 2.276 1.00 72.00 92 MET A CA 1
ATOM 653 C C . MET A 1 92 ? 9.126 -12.095 2.566 1.00 72.00 92 MET A C 1
ATOM 655 O O . MET A 1 92 ? 9.981 -12.747 1.962 1.00 72.00 92 MET A O 1
ATOM 659 N N . ALA A 1 93 ? 9.413 -11.167 3.475 1.00 65.31 93 ALA A N 1
ATOM 660 C CA . ALA A 1 93 ? 10.768 -10.952 3.946 1.00 65.31 93 ALA A CA 1
ATOM 661 C C . ALA A 1 93 ? 11.308 -12.249 4.564 1.00 65.31 93 ALA A C 1
ATOM 663 O O . ALA A 1 93 ? 10.561 -13.036 5.163 1.00 65.31 93 ALA A O 1
ATOM 664 N N . ALA A 1 94 ? 12.608 -12.491 4.392 1.00 66.94 94 ALA A N 1
ATOM 665 C CA . ALA A 1 94 ? 13.257 -13.619 5.039 1.00 66.94 94 ALA A CA 1
ATOM 666 C C . ALA A 1 94 ? 13.090 -13.512 6.562 1.00 66.94 94 ALA A C 1
ATOM 668 O O . ALA A 1 94 ? 13.040 -12.426 7.130 1.00 66.94 94 ALA A O 1
ATOM 669 N N . ARG A 1 95 ? 12.996 -14.658 7.239 1.00 58.59 95 ARG A N 1
ATOM 670 C CA . ARG A 1 95 ? 13.012 -14.664 8.701 1.00 58.59 95 ARG A CA 1
ATOM 671 C C . ARG A 1 95 ? 14.382 -14.244 9.191 1.00 58.59 95 ARG A C 1
ATOM 673 O O . ARG A 1 95 ? 15.360 -14.950 8.944 1.00 58.59 95 ARG A O 1
ATOM 680 N N . ASP A 1 96 ? 14.405 -13.197 9.996 1.00 54.75 96 ASP A N 1
ATOM 681 C CA . ASP A 1 96 ? 15.555 -12.917 10.830 1.00 54.75 96 ASP A CA 1
ATOM 682 C C . ASP A 1 96 ? 15.748 -14.038 11.850 1.00 54.75 96 ASP A C 1
ATOM 684 O O . ASP A 1 96 ? 14.857 -14.406 12.620 1.00 54.75 96 ASP A O 1
ATOM 688 N N . CYS A 1 97 ? 16.951 -14.607 11.845 1.00 46.53 97 CYS A N 1
ATOM 689 C CA . CYS A 1 97 ? 17.307 -15.789 12.624 1.00 46.53 97 CYS A CA 1
ATOM 690 C C . CYS A 1 97 ? 17.433 -15.510 14.140 1.00 46.53 97 CYS A C 1
ATOM 692 O O . CYS A 1 97 ? 17.782 -16.411 14.902 1.00 46.53 97 CYS A O 1
ATOM 694 N N . PHE A 1 98 ? 17.171 -14.278 14.590 1.00 48.47 98 PHE A N 1
ATOM 695 C CA . PHE A 1 98 ? 17.494 -13.814 15.942 1.00 48.47 98 PHE A CA 1
ATOM 696 C C . PHE A 1 98 ? 16.343 -13.898 16.963 1.00 48.47 98 PHE A C 1
ATOM 698 O O . PHE A 1 98 ? 16.590 -13.689 18.148 1.00 48.47 98 PHE A O 1
ATOM 705 N N . CYS A 1 99 ? 15.119 -14.276 16.566 1.00 43.75 99 CYS A N 1
ATOM 706 C CA . CYS A 1 99 ? 13.965 -14.341 17.479 1.00 43.75 99 CYS A CA 1
ATOM 707 C C . CYS A 1 99 ? 13.329 -15.743 17.537 1.00 43.75 99 CYS A C 1
ATOM 709 O O . CYS A 1 99 ? 12.452 -16.087 16.748 1.00 43.75 99 CYS A O 1
ATOM 711 N N . SER A 1 100 ? 13.738 -16.556 18.514 1.00 47.72 100 SER A N 1
ATOM 712 C CA . SER A 1 100 ? 13.375 -17.983 18.615 1.00 47.72 100 SER A CA 1
ATOM 713 C C . SER A 1 100 ? 11.951 -18.298 19.116 1.00 47.72 100 SER A C 1
ATOM 715 O O . SER A 1 100 ? 11.609 -19.476 19.201 1.00 47.72 100 SER A O 1
ATOM 717 N N . HIS A 1 101 ? 11.119 -17.310 19.486 1.00 48.53 101 HIS A N 1
ATOM 718 C CA . HIS A 1 101 ? 9.927 -17.583 20.317 1.00 48.53 101 HIS A CA 1
ATOM 719 C C . HIS A 1 101 ? 8.604 -16.875 19.964 1.00 48.53 101 HIS A C 1
ATOM 721 O O . HIS A 1 101 ? 7.639 -17.054 20.703 1.00 48.53 101 HIS A O 1
ATOM 727 N N . ALA A 1 102 ? 8.483 -16.160 18.840 1.00 48.03 102 ALA A N 1
ATOM 728 C CA . ALA A 1 102 ? 7.197 -15.585 18.417 1.00 48.03 102 ALA A CA 1
ATOM 729 C C . ALA A 1 102 ? 6.708 -16.178 17.078 1.00 48.03 102 ALA A C 1
ATOM 731 O O . ALA A 1 102 ? 7.511 -16.359 16.155 1.00 48.03 102 ALA A O 1
ATOM 732 N N . PRO A 1 103 ? 5.406 -16.495 16.934 1.00 51.75 103 PRO A N 1
ATOM 733 C CA . PRO A 1 103 ? 4.841 -16.950 15.671 1.00 51.75 103 PRO A CA 1
ATOM 734 C C . PRO A 1 103 ? 4.884 -15.827 14.620 1.00 51.75 103 PRO A C 1
ATOM 736 O O . PRO A 1 103 ? 4.023 -14.963 14.555 1.00 51.75 103 PRO A O 1
ATOM 739 N N . SER A 1 104 ? 5.936 -15.870 13.802 1.00 57.16 104 SER A N 1
ATOM 740 C CA . SER A 1 104 ? 5.901 -15.833 12.330 1.00 57.16 104 SER A CA 1
ATOM 741 C C . SER A 1 104 ? 5.188 -14.697 11.598 1.00 57.16 104 SER A C 1
ATOM 743 O O . SER A 1 104 ? 4.797 -14.914 10.451 1.00 57.16 104 SER A O 1
ATOM 745 N N . CYS A 1 105 ? 4.995 -13.524 12.180 1.00 58.97 105 CYS A N 1
ATOM 746 C CA . CYS A 1 105 ? 4.530 -12.408 11.373 1.00 58.97 105 CYS A CA 1
ATOM 747 C C . CYS A 1 105 ? 5.756 -11.748 10.722 1.00 58.97 105 CYS A C 1
ATOM 749 O O . CYS A 1 105 ? 6.737 -11.429 11.388 1.00 58.97 105 CYS A O 1
ATOM 751 N N . LEU A 1 106 ? 5.753 -11.690 9.394 1.00 85.12 106 LEU A N 1
ATOM 752 C CA . LEU A 1 106 ? 6.860 -11.192 8.582 1.00 85.12 106 LEU A CA 1
ATOM 753 C C . LEU A 1 106 ? 6.348 -10.044 7.738 1.00 85.12 106 LEU A C 1
ATOM 755 O O . LEU A 1 106 ? 5.195 -10.057 7.294 1.00 85.12 106 LEU A O 1
ATOM 759 N N . SER A 1 107 ? 7.230 -9.088 7.486 1.00 91.94 107 SER A N 1
ATOM 760 C CA . SER A 1 107 ? 6.969 -8.042 6.515 1.00 91.94 107 SER A CA 1
ATOM 761 C C . SER A 1 107 ? 6.728 -8.655 5.137 1.00 91.94 107 SER A C 1
ATOM 763 O O . SER A 1 107 ? 7.331 -9.671 4.773 1.00 91.94 107 SER A O 1
ATOM 765 N N . PHE A 1 108 ? 5.821 -8.068 4.366 1.00 93.38 108 PHE A N 1
ATOM 766 C CA . PHE A 1 108 ? 5.492 -8.563 3.030 1.00 93.38 108 PHE A CA 1
ATOM 767 C C . PHE A 1 108 ? 5.254 -7.417 2.055 1.00 93.38 108 PHE A C 1
ATOM 769 O O . PHE A 1 108 ? 4.856 -6.321 2.452 1.00 93.38 108 PHE A O 1
ATOM 776 N N . LEU A 1 109 ? 5.473 -7.698 0.769 1.00 94.62 109 LEU A N 1
ATOM 777 C CA . LEU A 1 109 ? 5.278 -6.759 -0.330 1.00 94.62 109 LEU A CA 1
ATOM 778 C C . LEU A 1 109 ? 4.317 -7.332 -1.376 1.00 94.62 109 LEU A C 1
ATOM 780 O O . LEU A 1 109 ? 4.542 -8.400 -1.951 1.00 94.62 109 LEU A O 1
ATOM 784 N N . GLU A 1 110 ? 3.278 -6.565 -1.682 1.00 94.12 110 GLU A N 1
ATOM 785 C CA . GLU A 1 110 ? 2.494 -6.695 -2.901 1.00 94.12 110 GLU A CA 1
ATOM 786 C C . GLU A 1 110 ? 2.972 -5.664 -3.923 1.00 94.12 110 GLU A C 1
ATOM 788 O O . GLU A 1 110 ? 2.901 -4.461 -3.682 1.00 94.12 110 GLU A O 1
ATOM 793 N N . TRP A 1 111 ? 3.442 -6.135 -5.077 1.00 94.56 111 TRP A N 1
ATOM 794 C CA . TRP A 1 111 ? 4.034 -5.295 -6.117 1.00 94.56 111 TRP A CA 1
ATOM 795 C C . TRP A 1 111 ? 3.289 -5.441 -7.446 1.00 94.56 111 TRP A C 1
ATOM 797 O O . TRP A 1 111 ? 3.166 -6.538 -7.995 1.00 94.56 111 TRP A O 1
ATOM 807 N N . ASN A 1 112 ? 2.803 -4.325 -7.984 1.00 94.69 112 ASN A N 1
ATOM 808 C CA . ASN A 1 112 ? 2.290 -4.200 -9.344 1.00 94.69 112 ASN A CA 1
ATOM 809 C C . ASN A 1 112 ? 3.125 -3.161 -10.089 1.00 94.69 112 ASN A C 1
ATOM 811 O O . ASN A 1 112 ? 2.750 -1.994 -10.203 1.00 94.69 112 ASN A O 1
ATOM 815 N N . GLY A 1 113 ? 4.270 -3.587 -10.600 1.00 93.88 113 GLY A N 1
ATOM 816 C CA . GLY A 1 113 ? 5.175 -2.698 -11.297 1.00 93.88 113 GLY A CA 1
ATOM 817 C C . GLY A 1 113 ? 6.353 -3.423 -11.903 1.00 93.88 113 GLY A C 1
ATOM 818 O O . GLY A 1 113 ? 6.434 -4.647 -11.850 1.00 93.88 113 GLY A O 1
ATOM 819 N N . GLU A 1 114 ? 7.236 -2.632 -12.491 1.00 93.69 114 GLU A N 1
ATOM 820 C CA . GLU A 1 114 ? 8.518 -3.074 -13.031 1.00 93.69 114 GLU A CA 1
ATOM 821 C C . GLU A 1 114 ? 9.550 -1.993 -12.703 1.00 93.69 114 GLU A C 1
ATOM 823 O O . GLU A 1 114 ? 9.264 -0.807 -12.889 1.00 93.69 114 GLU A O 1
ATOM 828 N N . VAL A 1 115 ? 10.726 -2.391 -12.223 1.00 94.81 115 VAL A N 1
ATOM 829 C CA . VAL A 1 115 ? 11.873 -1.493 -12.034 1.00 94.81 115 VAL A CA 1
ATOM 830 C C . VAL A 1 115 ? 12.767 -1.572 -13.269 1.00 94.81 115 VAL A C 1
ATOM 832 O O . VAL A 1 115 ? 13.238 -2.647 -13.636 1.00 94.81 115 VAL A O 1
ATOM 835 N N . PHE A 1 116 ? 13.005 -0.438 -13.925 1.00 91.44 116 PHE A N 1
ATOM 836 C CA . PHE A 1 116 ? 13.831 -0.358 -15.137 1.00 91.44 116 PHE A CA 1
ATOM 837 C C . PHE A 1 116 ? 14.999 0.626 -15.049 1.00 91.44 116 PHE A C 1
ATOM 839 O O . PHE A 1 116 ? 15.779 0.733 -15.994 1.00 91.44 116 PHE A O 1
ATOM 846 N N . GLY A 1 117 ? 15.136 1.325 -13.928 1.00 91.06 117 GLY A N 1
ATOM 847 C CA . GLY A 1 117 ? 16.234 2.247 -13.671 1.00 91.06 117 GLY A CA 1
ATOM 848 C C . GLY A 1 117 ? 16.239 2.719 -12.222 1.00 91.06 117 GLY A C 1
ATOM 849 O O . GLY A 1 117 ? 15.637 2.085 -11.353 1.00 91.06 117 GLY A O 1
ATOM 850 N N . GLY A 1 118 ? 16.880 3.862 -11.994 1.00 92.06 118 GLY A N 1
ATOM 851 C CA . GLY A 1 118 ? 17.137 4.408 -10.663 1.00 92.06 118 GLY A CA 1
ATOM 852 C C . GLY A 1 118 ? 18.459 3.915 -10.072 1.00 92.06 118 GLY A C 1
ATOM 853 O O . GLY A 1 118 ? 19.276 3.290 -10.753 1.00 92.06 118 GLY A O 1
ATOM 854 N N . ALA A 1 119 ? 18.696 4.242 -8.803 1.00 95.19 119 ALA A N 1
ATOM 855 C CA . ALA A 1 119 ? 19.896 3.815 -8.085 1.00 95.19 119 ALA A CA 1
ATOM 856 C C . ALA A 1 119 ? 19.837 2.358 -7.578 1.00 95.19 119 ALA A C 1
ATOM 858 O O . ALA A 1 119 ? 20.859 1.831 -7.127 1.00 95.19 119 ALA A O 1
ATOM 859 N 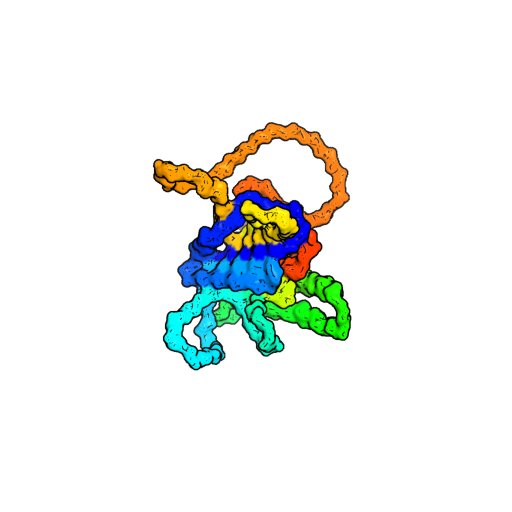N . LEU A 1 120 ? 18.681 1.684 -7.661 1.00 96.00 120 LEU A N 1
ATOM 860 C CA . LEU A 1 120 ? 18.541 0.295 -7.231 1.00 96.00 120 LEU A CA 1
ATOM 861 C C . LEU A 1 120 ? 19.261 -0.653 -8.197 1.00 96.00 120 LEU A C 1
ATOM 863 O O . LEU A 1 120 ? 18.905 -0.791 -9.367 1.00 96.00 120 LEU A O 1
ATOM 867 N N . TYR A 1 121 ? 20.270 -1.356 -7.689 1.00 95.19 121 TYR A N 1
ATOM 868 C CA . TYR A 1 121 ? 21.016 -2.333 -8.473 1.00 95.19 121 TYR A CA 1
ATOM 869 C C . TYR A 1 121 ? 20.233 -3.643 -8.634 1.00 95.19 121 TYR A C 1
ATOM 871 O O . TYR A 1 121 ? 19.944 -4.330 -7.654 1.00 95.19 121 TYR A O 1
ATOM 879 N N . LEU A 1 122 ? 19.952 -4.030 -9.881 1.00 94.50 122 LEU A N 1
ATOM 880 C CA . LEU A 1 122 ? 19.285 -5.288 -10.218 1.00 94.50 122 LEU A CA 1
ATOM 881 C C . LEU A 1 122 ? 20.271 -6.255 -10.876 1.00 94.50 122 LEU A C 1
ATOM 883 O O . LEU A 1 122 ? 20.763 -6.019 -11.982 1.00 94.50 122 LEU A O 1
ATOM 887 N N . SER A 1 123 ? 20.547 -7.371 -10.201 1.00 93.12 123 SER A N 1
ATOM 888 C CA . SER A 1 123 ? 21.346 -8.450 -10.788 1.00 93.12 123 SER A CA 1
ATOM 889 C C . SER A 1 123 ? 20.538 -9.210 -11.848 1.00 93.12 123 SER A C 1
ATOM 891 O O . SER A 1 123 ? 19.350 -9.472 -11.634 1.00 93.12 123 SER A O 1
ATOM 893 N N . PRO A 1 124 ? 21.153 -9.633 -12.969 1.00 92.31 124 PRO A N 1
ATOM 894 C CA . PRO A 1 124 ? 20.469 -10.448 -13.966 1.00 92.31 124 PRO A CA 1
ATOM 895 C C . PRO A 1 124 ? 19.867 -11.717 -13.350 1.00 92.31 124 PRO A C 1
ATOM 897 O O . PRO A 1 124 ? 20.551 -12.461 -12.651 1.00 92.31 124 PRO A O 1
ATOM 900 N N . GLY A 1 125 ? 18.590 -11.979 -13.633 1.00 88.50 125 GLY A N 1
ATOM 901 C CA . GLY A 1 125 ? 17.883 -13.169 -13.149 1.00 88.50 125 GLY A CA 1
ATOM 902 C C . GLY A 1 125 ? 17.304 -13.056 -11.736 1.00 88.50 125 GLY A C 1
ATOM 903 O O . GLY A 1 125 ? 16.646 -13.996 -11.296 1.00 88.50 125 GLY A O 1
ATOM 904 N N . VAL A 1 126 ? 17.496 -11.928 -11.047 1.00 90.19 126 VAL A N 1
ATOM 905 C CA . VAL A 1 126 ? 16.819 -11.632 -9.778 1.00 90.19 126 VAL A CA 1
ATOM 906 C C . VAL A 1 126 ? 15.535 -10.853 -10.063 1.00 90.19 126 VAL A C 1
ATOM 908 O O . VAL A 1 126 ? 15.505 -9.991 -10.939 1.00 90.19 126 VAL A O 1
ATOM 911 N N . SER A 1 127 ? 14.462 -11.175 -9.340 1.00 90.06 127 SER A N 1
ATOM 912 C CA . SER A 1 127 ? 13.203 -10.434 -9.426 1.00 90.06 127 SER A CA 1
ATOM 913 C C . SER A 1 127 ? 13.380 -9.034 -8.835 1.00 90.06 127 SER A C 1
ATOM 915 O O . SER A 1 127 ? 13.899 -8.882 -7.731 1.00 90.06 127 SER A O 1
ATOM 917 N N . ASP A 1 128 ? 12.914 -8.005 -9.531 1.00 93.50 128 ASP A N 1
ATOM 918 C CA . ASP A 1 128 ? 12.900 -6.639 -9.003 1.00 93.50 128 ASP A CA 1
ATOM 919 C C . ASP A 1 128 ? 12.091 -6.543 -7.701 1.00 93.50 128 ASP A C 1
ATOM 921 O O . ASP A 1 128 ? 12.529 -5.932 -6.733 1.00 93.50 128 ASP A O 1
ATOM 925 N N . THR A 1 129 ? 10.969 -7.259 -7.637 1.00 92.56 129 THR A N 1
ATOM 926 C CA . THR A 1 129 ? 10.083 -7.338 -6.474 1.00 92.56 129 THR A CA 1
ATOM 927 C C . THR A 1 129 ? 10.830 -7.822 -5.232 1.00 92.56 129 THR A C 1
ATOM 929 O O . THR A 1 129 ? 10.614 -7.291 -4.146 1.00 92.56 129 THR A O 1
ATOM 932 N N . THR A 1 130 ? 11.723 -8.811 -5.371 1.00 91.25 130 THR A N 1
ATOM 933 C CA . THR A 1 130 ? 12.501 -9.318 -4.228 1.00 91.25 130 THR A CA 1
ATOM 934 C C . THR A 1 130 ? 13.548 -8.311 -3.780 1.00 91.25 130 THR A C 1
ATOM 936 O O . THR A 1 130 ? 13.694 -8.099 -2.586 1.00 91.25 130 THR A O 1
ATOM 939 N N . VAL A 1 131 ? 14.211 -7.623 -4.716 1.00 94.12 131 VAL A N 1
ATOM 940 C CA . VAL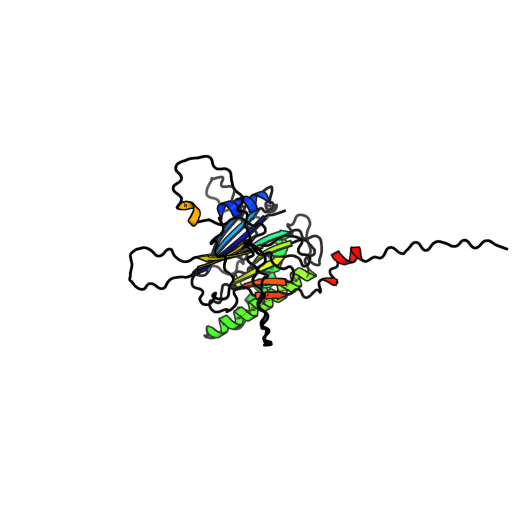 A 1 131 ? 15.204 -6.593 -4.367 1.00 94.12 131 VAL A CA 1
ATOM 941 C C . VAL A 1 131 ? 14.540 -5.400 -3.668 1.00 94.12 131 VAL A C 1
ATOM 943 O O . VAL A 1 131 ? 15.074 -4.890 -2.685 1.00 94.12 131 VAL A O 1
ATOM 946 N N . VAL A 1 132 ? 13.360 -4.974 -4.135 1.00 95.94 132 VAL A N 1
ATOM 947 C CA . VAL A 1 132 ? 12.572 -3.910 -3.491 1.00 95.94 132 VAL A CA 1
ATOM 948 C C . VAL A 1 132 ? 12.148 -4.325 -2.081 1.00 95.94 132 VAL A C 1
ATOM 950 O O . VAL A 1 132 ? 12.329 -3.552 -1.143 1.00 95.94 132 VAL A O 1
ATOM 953 N N . LEU A 1 133 ? 11.629 -5.544 -1.914 1.00 94.69 133 LEU A N 1
ATOM 954 C CA . LEU A 1 133 ? 11.250 -6.081 -0.606 1.00 94.69 133 LEU A CA 1
ATOM 955 C C . LEU A 1 133 ? 12.440 -6.129 0.359 1.00 94.69 133 LEU A C 1
ATOM 957 O O . LEU A 1 133 ? 12.330 -5.625 1.474 1.00 94.69 133 LEU A O 1
ATOM 961 N N . ASP A 1 134 ? 13.574 -6.680 -0.073 1.00 93.75 134 ASP A N 1
ATOM 962 C CA . ASP A 1 134 ? 14.780 -6.770 0.754 1.00 93.75 134 ASP A CA 1
ATOM 963 C C . ASP A 1 134 ? 15.250 -5.381 1.197 1.00 93.75 134 ASP A C 1
ATOM 965 O O . ASP A 1 134 ? 15.646 -5.188 2.347 1.00 93.75 134 ASP A O 1
ATOM 969 N N . ARG A 1 135 ? 15.171 -4.383 0.306 1.00 97.25 135 ARG A N 1
ATOM 970 C CA . ARG A 1 135 ? 15.562 -3.010 0.627 1.00 97.25 135 ARG A CA 1
ATOM 971 C C . ARG A 1 135 ? 14.606 -2.341 1.617 1.00 97.25 135 ARG A C 1
ATOM 973 O O . ARG A 1 135 ? 15.082 -1.712 2.561 1.00 97.25 135 ARG A O 1
ATOM 980 N N . LEU A 1 136 ? 13.292 -2.498 1.443 1.00 96.88 136 LEU A N 1
ATOM 981 C CA . LEU A 1 136 ? 12.289 -1.997 2.394 1.00 96.88 136 LEU A CA 1
ATOM 982 C C . LEU A 1 136 ? 12.458 -2.637 3.775 1.00 96.88 136 LEU A C 1
ATOM 984 O O . LEU A 1 136 ? 12.407 -1.945 4.789 1.00 96.88 136 LEU A O 1
ATOM 988 N N . HIS A 1 137 ? 12.734 -3.938 3.806 1.00 94.62 137 HIS A N 1
ATOM 989 C CA . HIS A 1 137 ? 12.960 -4.674 5.040 1.00 94.62 137 HIS A CA 1
ATOM 990 C C . HIS A 1 137 ? 14.229 -4.210 5.770 1.00 94.62 137 HIS A C 1
ATOM 992 O O . HIS A 1 137 ? 14.205 -3.994 6.979 1.00 94.62 137 HIS A O 1
ATOM 998 N N . GLN A 1 138 ? 15.326 -3.959 5.047 1.00 95.12 138 GLN A N 1
ATOM 999 C CA . GLN A 1 138 ? 16.539 -3.368 5.631 1.00 95.12 138 GLN A CA 1
ATOM 1000 C C . GLN A 1 138 ? 16.278 -1.990 6.250 1.00 95.12 138 GLN A C 1
ATOM 1002 O O . GLN A 1 138 ? 16.782 -1.705 7.336 1.00 95.12 138 GLN A O 1
ATOM 1007 N N . LEU A 1 139 ? 15.505 -1.138 5.565 1.00 96.88 139 LEU A N 1
ATOM 1008 C CA . LEU A 1 139 ? 15.120 0.171 6.096 1.00 96.88 139 LEU A CA 1
ATOM 1009 C C . LEU A 1 139 ? 14.307 0.008 7.385 1.00 96.88 139 LEU A C 1
ATOM 1011 O O . LEU A 1 139 ? 14.654 0.609 8.396 1.00 96.88 139 LEU A O 1
ATOM 1015 N N . GLU A 1 140 ? 13.286 -0.851 7.379 1.00 96.19 140 GLU A N 1
ATOM 1016 C CA . GLU A 1 140 ? 12.457 -1.156 8.553 1.00 96.19 140 GLU A CA 1
ATOM 1017 C C . GLU A 1 140 ? 13.298 -1.603 9.761 1.00 96.19 140 GLU A C 1
ATOM 1019 O O . GLU A 1 140 ? 13.099 -1.118 10.880 1.00 96.19 140 GLU A O 1
ATOM 1024 N N . HIS A 1 141 ? 14.263 -2.498 9.539 1.00 93.19 141 HIS A N 1
ATOM 1025 C CA . HIS A 1 141 ? 15.156 -2.974 10.593 1.00 93.19 141 HIS A CA 1
ATOM 1026 C C . HIS A 1 141 ? 16.030 -1.867 11.179 1.00 93.19 141 HIS A C 1
ATOM 1028 O O . HIS A 1 141 ? 16.223 -1.841 12.396 1.00 93.19 141 HIS A O 1
ATOM 1034 N N . GLY A 1 142 ? 16.509 -0.937 10.348 1.00 94.62 142 GLY A N 1
ATOM 1035 C CA . GLY A 1 142 ? 17.273 0.224 10.805 1.00 94.62 142 GLY A CA 1
ATOM 1036 C C . GLY A 1 142 ? 16.508 1.045 11.845 1.00 94.62 142 GLY A C 1
ATOM 1037 O O . GLY A 1 142 ? 17.032 1.306 12.923 1.00 94.62 142 GLY A O 1
ATOM 1038 N N . PHE A 1 143 ? 15.239 1.356 11.571 1.00 94.50 143 PHE A N 1
ATOM 1039 C CA . PHE A 1 143 ? 14.399 2.141 12.487 1.00 94.50 143 PHE A CA 1
ATOM 1040 C C . PHE A 1 143 ? 13.906 1.352 13.706 1.00 94.50 143 PHE A C 1
ATOM 1042 O O . PHE A 1 143 ? 13.610 1.935 14.746 1.00 94.50 143 PHE A O 1
ATOM 1049 N N . THR A 1 144 ? 13.828 0.024 13.611 1.00 89.88 144 THR A N 1
ATOM 1050 C CA . THR A 1 144 ? 13.430 -0.821 14.749 1.00 89.88 144 THR A CA 1
ATOM 1051 C C . THR A 1 144 ? 14.572 -0.993 15.753 1.00 89.88 144 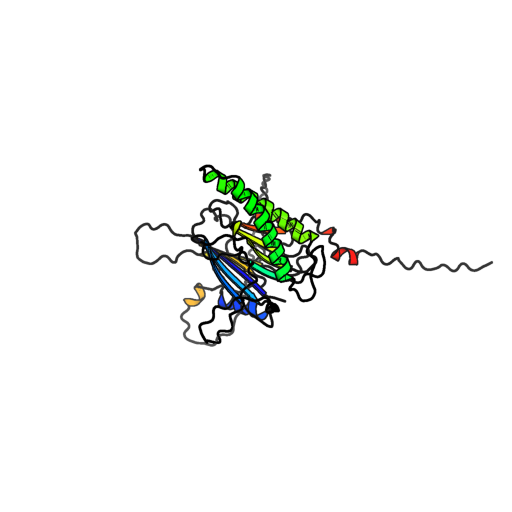THR A C 1
ATOM 1053 O O . THR A 1 144 ? 14.328 -1.017 16.958 1.00 89.88 144 THR A O 1
ATOM 1056 N N . ALA A 1 145 ? 15.822 -1.089 15.285 1.00 87.56 145 ALA A N 1
ATOM 1057 C CA . ALA A 1 145 ? 16.987 -1.237 16.159 1.00 87.56 145 ALA A CA 1
ATOM 1058 C C . ALA A 1 145 ? 17.126 -0.059 17.142 1.00 87.56 145 ALA A C 1
ATOM 1060 O O . ALA A 1 145 ? 17.383 -0.272 18.326 1.00 87.56 145 ALA A O 1
ATOM 1061 N N . GLU A 1 146 ? 16.849 1.162 16.677 1.00 83.94 146 GLU A N 1
ATOM 1062 C CA . GLU A 1 146 ? 16.855 2.378 17.502 1.00 83.94 146 GLU A CA 1
ATOM 1063 C C . GLU A 1 146 ? 15.817 2.337 18.638 1.00 83.94 146 GLU A C 1
ATOM 1065 O O . GLU A 1 146 ? 16.023 2.934 19.696 1.00 83.94 146 GLU A O 1
ATOM 1070 N N . LEU A 1 147 ? 14.720 1.595 18.454 1.00 86.56 147 LEU A N 1
ATOM 1071 C CA . LEU A 1 147 ? 13.658 1.460 19.450 1.00 86.56 147 LEU A CA 1
ATOM 1072 C C . LEU A 1 147 ? 14.092 0.591 20.646 1.00 86.56 147 LEU A C 1
ATOM 1074 O O . LEU A 1 147 ? 13.673 0.842 21.776 1.00 86.56 147 LEU A O 1
ATOM 1078 N N . CYS A 1 148 ? 14.938 -0.415 20.407 1.00 80.06 148 CYS A N 1
ATOM 1079 C CA . CYS A 1 148 ? 15.376 -1.384 21.417 1.00 80.06 148 CYS A CA 1
ATOM 1080 C C . CYS A 1 148 ? 16.479 -0.844 22.345 1.00 80.06 148 CYS A C 1
ATOM 1082 O O . CYS A 1 148 ? 16.537 -1.237 23.512 1.00 80.06 148 CYS A O 1
ATOM 1084 N N . ASP A 1 149 ? 17.329 0.068 21.866 1.00 75.38 149 ASP A N 1
ATOM 1085 C CA . ASP A 1 149 ? 18.473 0.589 22.633 1.00 75.38 149 ASP A CA 1
ATOM 1086 C C . ASP A 1 149 ? 18.061 1.560 23.761 1.00 75.38 149 ASP A C 1
ATOM 1088 O O . ASP A 1 149 ? 18.810 1.777 24.717 1.00 75.38 149 ASP A O 1
ATOM 1092 N N . GLY A 1 150 ? 16.853 2.130 23.689 1.00 65.81 150 GLY A N 1
ATOM 1093 C CA . GLY A 1 150 ? 16.384 3.166 24.615 1.00 65.81 150 GLY A CA 1
ATOM 1094 C C . GLY A 1 150 ? 15.687 2.671 25.889 1.00 65.81 150 GLY A C 1
ATOM 1095 O O . GLY A 1 150 ? 15.492 3.452 26.821 1.00 65.81 150 GLY A O 1
ATOM 1096 N N . THR A 1 151 ? 15.288 1.398 25.972 1.00 59.03 151 THR A N 1
ATOM 1097 C CA . THR A 1 151 ? 14.302 0.942 26.970 1.00 59.03 151 THR A CA 1
ATOM 1098 C C . THR A 1 151 ? 14.871 -0.039 27.993 1.00 59.03 151 THR A C 1
ATOM 1100 O O . THR A 1 151 ? 14.489 -1.203 28.037 1.00 59.03 151 THR A O 1
ATOM 1103 N N . ASN A 1 152 ? 15.730 0.445 28.891 1.00 62.47 152 ASN A N 1
ATOM 1104 C CA . ASN A 1 152 ? 16.097 -0.289 30.113 1.00 62.47 152 ASN A CA 1
ATOM 1105 C C . ASN A 1 152 ? 15.237 0.094 31.344 1.00 62.47 152 ASN A C 1
ATOM 1107 O O . ASN A 1 152 ? 15.589 -0.262 32.466 1.00 62.47 152 ASN A O 1
ATOM 1111 N N . GLY A 1 153 ? 14.101 0.795 31.183 1.00 56.66 153 GLY A N 1
ATOM 1112 C CA . GLY A 1 153 ? 13.305 1.258 32.332 1.00 56.66 153 GLY A CA 1
ATOM 1113 C C . GLY A 1 153 ? 11.842 1.638 32.056 1.00 56.66 153 GLY A C 1
ATOM 1114 O O . GLY A 1 153 ? 11.536 2.792 31.800 1.00 56.66 153 GLY A O 1
ATOM 1115 N N . ALA A 1 154 ? 10.948 0.654 32.178 1.00 55.47 154 ALA A N 1
ATOM 1116 C CA . ALA A 1 154 ? 9.646 0.701 32.866 1.00 55.47 154 ALA A CA 1
ATOM 1117 C C . ALA A 1 154 ? 8.521 1.722 32.533 1.00 55.47 154 ALA A C 1
ATOM 1119 O O . ALA A 1 154 ? 7.625 1.831 33.369 1.00 55.47 154 ALA A O 1
ATOM 1120 N N . ASP A 1 155 ? 8.442 2.383 31.367 1.00 68.19 155 ASP A N 1
ATOM 1121 C CA . ASP A 1 155 ? 7.249 3.211 31.062 1.00 68.19 155 ASP A CA 1
ATOM 1122 C C . ASP A 1 155 ? 6.643 3.004 29.658 1.00 68.19 155 ASP A C 1
ATOM 1124 O O . ASP A 1 155 ? 7.247 3.318 28.631 1.00 68.19 155 ASP A O 1
ATOM 1128 N N . GLY A 1 156 ? 5.415 2.470 29.607 1.00 69.75 156 GLY A N 1
ATOM 1129 C CA . GLY A 1 156 ? 4.719 2.079 28.369 1.00 69.75 156 GLY A CA 1
ATOM 1130 C C . GLY A 1 156 ? 4.220 3.249 27.511 1.00 69.75 156 GLY A C 1
ATOM 1131 O O . GLY A 1 156 ? 4.027 3.089 26.308 1.00 69.75 156 GLY A O 1
ATOM 1132 N N . VAL A 1 157 ? 4.059 4.442 28.095 1.00 73.00 157 VAL A N 1
ATOM 1133 C CA . VAL A 1 157 ? 3.658 5.657 27.357 1.00 73.00 157 VAL A CA 1
ATOM 1134 C C . VAL A 1 157 ? 4.783 6.143 26.437 1.00 73.00 157 VAL A C 1
ATOM 1136 O O . VAL A 1 157 ? 4.518 6.595 25.323 1.00 73.00 157 VAL A O 1
ATOM 1139 N N . CYS A 1 158 ? 6.042 5.984 26.858 1.00 74.88 158 CYS A N 1
ATOM 1140 C CA . CYS A 1 158 ? 7.212 6.345 26.055 1.00 74.88 158 CYS A CA 1
ATOM 1141 C C . CYS A 1 158 ? 7.286 5.518 24.757 1.00 74.88 158 CYS A C 1
ATOM 1143 O O . CYS A 1 158 ? 7.623 6.041 23.696 1.00 74.88 158 CYS A O 1
ATOM 1145 N N . GLY A 1 159 ? 6.872 4.247 24.817 1.00 87.50 159 GLY A N 1
ATOM 1146 C CA . GLY A 1 159 ? 6.920 3.331 23.677 1.00 87.50 159 GLY A CA 1
ATOM 1147 C C . GLY A 1 159 ? 6.008 3.733 22.517 1.00 87.50 159 GLY A C 1
ATOM 1148 O O . GLY A 1 159 ? 6.423 3.655 21.365 1.00 87.50 159 GLY A O 1
ATOM 1149 N N . ALA A 1 160 ? 4.790 4.211 22.793 1.00 88.69 160 ALA A N 1
ATOM 1150 C CA . ALA A 1 160 ? 3.848 4.592 21.736 1.00 88.69 160 ALA A CA 1
ATOM 1151 C C . ALA A 1 160 ? 4.323 5.824 20.948 1.00 88.69 160 ALA A C 1
ATOM 1153 O O . ALA A 1 160 ? 4.222 5.851 19.722 1.00 88.69 160 ALA A O 1
ATOM 1154 N N . ALA A 1 161 ? 4.873 6.825 21.644 1.00 90.19 161 ALA A N 1
ATOM 1155 C CA . ALA A 1 161 ? 5.438 8.011 21.007 1.00 90.19 161 ALA A CA 1
ATOM 1156 C C . ALA A 1 161 ? 6.706 7.672 20.209 1.00 90.19 161 ALA A C 1
ATOM 1158 O O . ALA A 1 161 ? 6.841 8.105 19.069 1.00 90.19 161 ALA A O 1
ATOM 1159 N N . ALA A 1 162 ? 7.601 6.853 20.773 1.00 91.38 162 ALA A N 1
ATOM 1160 C CA . ALA A 1 162 ? 8.804 6.400 20.079 1.00 91.38 162 ALA A CA 1
ATOM 1161 C C . ALA A 1 162 ? 8.465 5.597 18.811 1.00 91.38 162 ALA A C 1
ATOM 1163 O O . ALA A 1 162 ? 9.048 5.844 17.758 1.00 91.38 162 ALA A O 1
ATOM 1164 N N . LEU A 1 163 ? 7.470 4.703 18.880 1.00 92.88 163 LEU A N 1
ATOM 1165 C CA . LEU A 1 163 ? 6.996 3.948 17.720 1.00 92.88 163 LEU A CA 1
ATOM 1166 C C . LEU A 1 163 ? 6.397 4.867 16.650 1.00 92.88 163 LEU A C 1
ATOM 1168 O O . LEU A 1 163 ? 6.698 4.691 15.475 1.00 92.88 163 LEU A O 1
ATOM 1172 N N . ALA A 1 164 ? 5.585 5.856 17.032 1.00 93.12 164 ALA A N 1
ATOM 1173 C CA . ALA A 1 164 ? 5.028 6.819 16.082 1.00 93.12 164 ALA A CA 1
ATOM 1174 C C . ALA A 1 164 ? 6.129 7.630 15.372 1.00 93.12 164 ALA A C 1
ATOM 1176 O O . ALA A 1 164 ? 6.062 7.821 14.158 1.00 93.12 164 ALA A O 1
ATOM 1177 N N . THR A 1 165 ? 7.167 8.048 16.104 1.00 94.19 165 THR A N 1
ATOM 1178 C CA . THR A 1 165 ? 8.349 8.704 15.524 1.00 94.19 165 THR A CA 1
ATOM 1179 C C . THR A 1 165 ? 9.079 7.774 14.554 1.00 94.19 165 THR A C 1
ATOM 1181 O O . THR A 1 165 ? 9.338 8.168 13.421 1.00 94.19 165 THR A O 1
ATOM 1184 N N . ALA A 1 166 ? 9.343 6.523 14.947 1.00 95.56 166 ALA A N 1
ATOM 1185 C CA . ALA A 1 166 ? 10.001 5.539 14.086 1.00 95.56 166 ALA A CA 1
ATOM 1186 C C . ALA A 1 166 ? 9.186 5.237 12.814 1.00 95.56 166 ALA A C 1
ATOM 1188 O O . ALA A 1 166 ? 9.749 5.160 11.724 1.00 95.56 166 ALA A O 1
ATOM 1189 N N . GLN A 1 167 ? 7.856 5.127 12.927 1.00 96.69 167 GLN A N 1
ATOM 1190 C CA . GLN A 1 167 ? 6.945 4.971 11.789 1.00 96.69 167 GLN A CA 1
ATOM 1191 C C . GLN A 1 167 ? 7.050 6.152 10.813 1.00 96.69 167 GLN A C 1
ATOM 1193 O O . GLN A 1 167 ? 7.137 5.934 9.604 1.00 96.69 167 GLN A O 1
ATOM 1198 N N . ALA A 1 168 ? 7.062 7.387 11.324 1.00 96.19 168 ALA A N 1
ATOM 1199 C CA . ALA A 1 168 ? 7.180 8.587 10.500 1.00 96.19 168 ALA A CA 1
ATOM 1200 C C . ALA A 1 168 ? 8.538 8.658 9.785 1.00 96.19 168 ALA A C 1
ATOM 1202 O O . ALA A 1 168 ? 8.574 8.826 8.566 1.00 96.19 168 ALA A O 1
ATOM 1203 N N . SER A 1 169 ? 9.643 8.444 10.507 1.00 97.25 169 SER A N 1
ATOM 1204 C CA . SER A 1 169 ? 10.992 8.451 9.926 1.00 97.25 169 SER A CA 1
ATOM 1205 C C . SER A 1 169 ? 11.199 7.330 8.903 1.00 97.25 169 SER A C 1
ATOM 1207 O O . SER A 1 169 ? 11.809 7.549 7.857 1.00 97.25 169 SER A O 1
ATOM 1209 N N . PHE A 1 170 ? 10.634 6.144 9.144 1.00 98.06 170 PHE A N 1
ATOM 1210 C CA . PHE A 1 170 ? 10.644 5.059 8.167 1.00 98.06 170 PHE A CA 1
ATOM 1211 C C . PHE A 1 170 ? 9.862 5.413 6.898 1.00 98.06 170 PHE A C 1
ATOM 1213 O O . PHE A 1 170 ? 10.339 5.151 5.792 1.00 98.06 170 PHE A O 1
ATOM 1220 N N . ALA A 1 171 ? 8.686 6.031 7.032 1.00 98.00 171 ALA A N 1
ATOM 1221 C CA . ALA A 1 171 ? 7.898 6.469 5.885 1.00 98.00 171 ALA A CA 1
ATOM 1222 C C . ALA A 1 171 ? 8.639 7.533 5.055 1.00 98.00 171 ALA A C 1
ATOM 1224 O O . ALA A 1 171 ? 8.659 7.437 3.829 1.00 98.00 171 ALA A O 1
ATOM 1225 N N . GLU A 1 172 ? 9.314 8.488 5.698 1.00 97.38 172 GLU A N 1
ATOM 1226 C CA . GLU A 1 172 ? 10.167 9.483 5.029 1.00 97.38 172 GLU A CA 1
ATOM 1227 C C . GLU A 1 172 ? 11.352 8.835 4.295 1.00 97.38 172 GLU A C 1
ATOM 1229 O O . GLU A 1 172 ? 11.623 9.156 3.135 1.00 97.38 172 GLU A O 1
ATOM 1234 N N . ALA A 1 173 ? 12.024 7.866 4.921 1.00 97.88 173 ALA A N 1
ATOM 1235 C CA . ALA A 1 173 ? 13.090 7.108 4.268 1.00 97.88 173 ALA A CA 1
ATOM 1236 C C . ALA A 1 173 ? 12.573 6.302 3.065 1.00 97.88 173 ALA A C 1
ATOM 1238 O O . ALA A 1 173 ? 13.264 6.193 2.049 1.00 97.88 173 ALA A O 1
ATOM 1239 N N . CYS A 1 174 ? 11.348 5.774 3.148 1.00 98.12 174 CYS A N 1
ATOM 1240 C CA . CYS A 1 174 ? 10.693 5.116 2.022 1.00 98.12 174 CYS A CA 1
ATOM 1241 C C . CYS A 1 174 ? 10.384 6.098 0.888 1.00 98.12 174 CYS A C 1
ATOM 1243 O O . CYS A 1 174 ? 10.618 5.742 -0.262 1.00 98.12 174 CYS A O 1
ATOM 1245 N N . VAL A 1 175 ? 9.912 7.318 1.179 1.00 97.31 175 VAL A N 1
ATOM 1246 C CA . VAL A 1 175 ? 9.717 8.361 0.151 1.00 97.31 175 VAL A CA 1
ATOM 1247 C C . VAL A 1 175 ? 11.017 8.574 -0.620 1.00 97.31 175 VAL A C 1
ATOM 1249 O O . VAL A 1 175 ? 11.028 8.410 -1.838 1.00 97.31 175 VAL A O 1
ATOM 1252 N N . HIS A 1 176 ? 12.126 8.816 0.087 1.00 96.44 176 HIS A N 1
ATOM 1253 C CA . HIS A 1 176 ? 13.432 8.985 -0.552 1.00 96.44 176 HIS A CA 1
ATOM 1254 C C . HIS A 1 176 ? 13.810 7.761 -1.400 1.00 96.44 176 HIS A C 1
ATOM 1256 O O . HIS A 1 176 ? 14.165 7.907 -2.565 1.00 96.44 176 HIS A O 1
ATOM 1262 N N . PHE A 1 177 ? 13.701 6.548 -0.847 1.00 97.56 177 PHE A N 1
ATOM 1263 C CA . PHE A 1 177 ? 13.987 5.304 -1.569 1.00 97.56 177 PHE A CA 1
ATOM 1264 C C . PHE A 1 177 ? 13.189 5.185 -2.878 1.00 97.56 177 PHE A C 1
ATOM 1266 O O . PHE A 1 177 ? 13.758 4.905 -3.932 1.00 97.56 177 PHE A O 1
ATOM 1273 N N . PHE A 1 178 ? 11.881 5.433 -2.837 1.00 96.88 178 PHE A N 1
ATOM 1274 C CA . PHE A 1 178 ? 11.011 5.330 -4.007 1.00 96.88 178 PHE A CA 1
ATOM 1275 C C . PHE A 1 178 ? 11.275 6.401 -5.072 1.00 96.88 178 PHE A C 1
ATOM 1277 O O . PHE A 1 178 ? 10.996 6.157 -6.246 1.00 96.88 178 PHE A O 1
ATOM 1284 N N . GLU A 1 179 ? 11.804 7.562 -4.688 1.00 93.81 179 GLU A N 1
ATOM 1285 C CA . GLU A 1 179 ? 12.134 8.654 -5.609 1.00 93.81 179 GLU A CA 1
ATOM 1286 C C . GLU A 1 179 ? 13.518 8.516 -6.243 1.00 93.81 179 GLU A C 1
ATOM 1288 O O . GLU A 1 179 ? 13.696 8.864 -7.412 1.00 93.81 179 GLU A O 1
ATOM 1293 N N . THR A 1 180 ? 14.506 8.036 -5.485 1.00 94.00 180 THR A N 1
ATOM 1294 C CA . THR A 1 180 ? 15.902 7.985 -5.943 1.00 94.00 180 THR A CA 1
ATOM 1295 C C . THR A 1 180 ? 16.286 6.633 -6.516 1.00 94.00 180 THR A C 1
ATOM 1297 O O . THR A 1 180 ? 17.025 6.552 -7.503 1.00 94.00 180 THR A O 1
ATOM 1300 N N . ASP A 1 181 ? 15.795 5.557 -5.908 1.00 96.50 181 ASP A N 1
ATOM 1301 C CA . ASP A 1 181 ? 16.310 4.221 -6.184 1.00 96.50 181 ASP A CA 1
ATOM 1302 C C . ASP A 1 181 ? 15.444 3.499 -7.213 1.00 96.50 181 ASP A C 1
ATOM 1304 O O . ASP A 1 181 ? 15.954 2.652 -7.941 1.00 96.50 181 ASP A O 1
ATOM 1308 N N . ILE A 1 182 ? 14.167 3.868 -7.336 1.00 96.31 182 ILE A N 1
ATOM 1309 C CA . ILE A 1 182 ? 13.222 3.194 -8.224 1.00 96.31 182 ILE A CA 1
ATOM 1310 C C . ILE A 1 182 ? 12.813 4.093 -9.386 1.00 96.31 182 ILE A C 1
ATOM 1312 O O . ILE A 1 182 ? 12.056 5.048 -9.233 1.00 96.31 182 ILE A O 1
ATOM 1316 N N . GLU A 1 183 ? 13.206 3.703 -10.596 1.00 95.12 183 GLU A N 1
ATOM 1317 C CA . GLU A 1 183 ? 12.632 4.243 -11.826 1.00 95.12 183 GLU A CA 1
ATOM 1318 C C . GLU A 1 183 ? 11.759 3.174 -12.491 1.00 95.12 183 GLU A C 1
ATOM 1320 O O . GLU A 1 183 ? 12.240 2.107 -12.878 1.00 95.12 183 GLU A O 1
ATOM 1325 N N . GLY A 1 184 ? 10.452 3.433 -12.589 1.00 94.19 184 GLY A N 1
ATOM 1326 C CA . GLY A 1 184 ? 9.501 2.409 -13.022 1.00 94.19 184 GLY A CA 1
ATOM 1327 C C . GLY A 1 184 ? 8.034 2.794 -12.817 1.00 94.19 184 GLY A C 1
ATOM 1328 O O . GLY A 1 184 ? 7.750 3.626 -11.959 1.00 94.19 184 GLY A O 1
ATOM 1329 N N . PRO A 1 185 ? 7.073 2.249 -13.586 1.00 95.00 185 PRO A N 1
ATOM 1330 C CA . PRO A 1 185 ? 5.661 2.303 -13.264 1.00 95.00 185 PRO A CA 1
ATOM 1331 C C . PRO A 1 185 ? 5.390 1.268 -12.177 1.00 95.00 185 PRO A C 1
ATOM 1333 O O . PRO A 1 185 ? 5.523 0.065 -12.420 1.00 95.00 185 PRO A O 1
ATOM 1336 N N . TYR A 1 186 ? 4.954 1.716 -11.007 1.00 96.31 186 TYR A N 1
ATOM 1337 C CA . TYR A 1 186 ? 4.659 0.831 -9.888 1.00 96.31 186 TYR A CA 1
ATOM 1338 C C . TYR A 1 186 ? 3.428 1.275 -9.106 1.00 96.31 186 TYR A C 1
ATOM 1340 O O . TYR A 1 186 ? 3.057 2.445 -9.075 1.00 96.31 186 TYR A O 1
ATOM 1348 N N . ALA A 1 187 ? 2.797 0.297 -8.476 1.00 97.00 187 ALA A N 1
ATOM 1349 C CA . ALA A 1 187 ? 1.851 0.442 -7.388 1.00 97.00 187 ALA A CA 1
ATOM 1350 C C . ALA A 1 187 ? 2.145 -0.673 -6.389 1.00 97.00 187 ALA A C 1
ATOM 1352 O O . ALA A 1 187 ? 2.434 -1.799 -6.806 1.00 97.00 187 ALA A O 1
ATOM 1353 N N . PHE A 1 188 ? 2.091 -0.377 -5.097 1.00 97.62 188 PHE A N 1
ATOM 1354 C CA . PHE A 1 188 ? 2.481 -1.354 -4.089 1.00 97.62 188 PHE A CA 1
ATOM 1355 C C . PHE A 1 188 ? 1.688 -1.232 -2.792 1.00 97.62 188 PHE A C 1
ATOM 1357 O O . PHE A 1 188 ? 1.112 -0.185 -2.493 1.00 97.62 188 PHE A O 1
ATOM 1364 N N . VAL A 1 189 ? 1.716 -2.319 -2.023 1.00 97.56 189 VAL A N 1
ATOM 1365 C CA . VAL A 1 189 ? 1.353 -2.353 -0.605 1.00 97.56 189 VAL A CA 1
ATOM 1366 C C . VAL A 1 189 ? 2.451 -3.108 0.136 1.00 97.56 189 VAL A C 1
ATOM 1368 O O . VAL A 1 189 ? 2.754 -4.250 -0.196 1.00 97.56 189 VAL A O 1
ATOM 1371 N N . TYR A 1 190 ? 3.059 -2.470 1.125 1.00 97.56 190 TYR A N 1
ATOM 1372 C CA . TYR A 1 190 ? 4.073 -3.037 2.001 1.00 97.56 190 TYR A CA 1
ATOM 1373 C C . TYR A 1 190 ? 3.554 -3.050 3.434 1.00 97.56 190 TYR A C 1
ATOM 1375 O O . TYR A 1 190 ? 3.060 -2.035 3.922 1.00 97.56 190 TYR A O 1
ATOM 1383 N N . TYR A 1 191 ? 3.679 -4.180 4.119 1.00 96.94 191 TYR A N 1
ATOM 1384 C CA . TYR A 1 191 ? 3.466 -4.248 5.559 1.00 96.94 191 TYR A CA 1
ATOM 1385 C C . TYR A 1 191 ? 4.816 -4.360 6.259 1.00 96.94 191 TYR A C 1
ATOM 1387 O O . TYR A 1 191 ? 5.504 -5.363 6.089 1.00 96.94 191 TYR A O 1
ATOM 1395 N N . ALA A 1 192 ? 5.169 -3.344 7.045 1.00 96.56 192 ALA A N 1
ATOM 1396 C CA . ALA A 1 192 ? 6.321 -3.333 7.934 1.00 96.56 192 ALA A CA 1
ATOM 1397 C C . ALA A 1 192 ? 5.904 -3.935 9.279 1.00 96.56 192 ALA A C 1
ATOM 1399 O O . ALA A 1 192 ? 5.239 -3.270 10.082 1.00 96.56 192 ALA A O 1
ATOM 1400 N N . HIS A 1 193 ? 6.239 -5.203 9.517 1.00 93.81 193 HIS A N 1
ATOM 1401 C CA . HIS A 1 193 ? 5.767 -5.923 10.694 1.00 93.81 193 HIS A CA 1
ATOM 1402 C C . HIS A 1 193 ? 6.300 -5.326 12.003 1.00 93.81 193 HIS A C 1
ATOM 1404 O O . HIS A 1 193 ? 5.521 -5.062 12.922 1.00 93.81 193 HIS A O 1
ATOM 1410 N N . SER A 1 194 ? 7.602 -5.052 12.062 1.00 93.62 194 SER A N 1
ATOM 1411 C CA . SER A 1 194 ? 8.310 -4.542 13.244 1.00 93.62 194 SER A CA 1
ATOM 1412 C C . SER A 1 194 ? 7.818 -3.157 13.655 1.00 93.62 194 SER A C 1
ATOM 1414 O O . SER A 1 194 ? 7.794 -2.818 14.836 1.00 93.62 194 SER A O 1
ATOM 1416 N N . LEU A 1 195 ? 7.363 -2.379 12.672 1.00 94.88 195 LEU A N 1
ATOM 1417 C CA . LEU A 1 195 ? 6.794 -1.052 12.871 1.00 94.88 195 LEU A CA 1
ATOM 1418 C C . LEU A 1 195 ? 5.266 -1.064 12.924 1.00 94.88 195 LEU A C 1
ATOM 1420 O O . LEU A 1 195 ? 4.682 -0.009 13.140 1.00 94.88 195 LEU A O 1
ATOM 1424 N N . GLN A 1 196 ? 4.599 -2.207 12.730 1.00 95.31 196 GLN A N 1
ATOM 1425 C CA . GLN A 1 196 ? 3.137 -2.309 12.685 1.00 95.31 196 GLN A CA 1
ATOM 1426 C C . GLN A 1 196 ? 2.502 -1.246 11.765 1.00 95.31 196 GLN A C 1
ATOM 1428 O O . GLN A 1 196 ? 1.563 -0.534 12.143 1.00 95.31 196 GLN A O 1
ATOM 1433 N N . LEU A 1 197 ? 3.044 -1.124 10.552 1.00 96.75 197 LEU A N 1
ATOM 1434 C CA . LEU A 1 197 ? 2.713 -0.055 9.614 1.00 96.75 197 LEU A CA 1
ATOM 1435 C C . LEU A 1 197 ? 2.461 -0.623 8.220 1.00 96.75 197 LEU A C 1
ATOM 1437 O O . LEU A 1 197 ? 3.288 -1.353 7.681 1.00 96.75 197 LEU A O 1
ATOM 1441 N N . PHE A 1 198 ? 1.341 -0.251 7.613 1.00 97.81 198 PHE A N 1
ATOM 1442 C CA . PHE A 1 198 ? 1.142 -0.435 6.179 1.00 97.81 198 PHE A CA 1
ATOM 1443 C C . PHE A 1 198 ? 1.591 0.815 5.448 1.00 97.81 198 PHE A C 1
ATOM 1445 O O . PHE A 1 198 ? 1.173 1.904 5.823 1.00 97.81 198 PHE A O 1
ATOM 1452 N N . LEU A 1 199 ? 2.378 0.644 4.393 1.00 98.38 199 LEU A N 1
ATOM 1453 C CA . LEU A 1 199 ? 2.727 1.672 3.423 1.00 98.38 199 LEU A CA 1
ATOM 1454 C C . LEU A 1 199 ? 2.192 1.273 2.056 1.00 98.38 199 LEU A C 1
ATOM 1456 O O . LEU A 1 199 ? 2.322 0.127 1.637 1.00 98.38 199 LEU A O 1
ATOM 1460 N N . PHE A 1 200 ? 1.601 2.213 1.340 1.00 98.50 200 PHE A N 1
ATOM 1461 C CA . PHE A 1 200 ? 1.115 1.977 -0.010 1.00 98.50 200 PHE A CA 1
ATOM 1462 C C . PHE A 1 200 ? 1.199 3.255 -0.826 1.00 98.50 200 PHE A C 1
ATOM 1464 O O . PHE A 1 200 ? 1.207 4.368 -0.303 1.00 98.50 200 PHE A O 1
ATOM 1471 N N . GLY A 1 201 ? 1.279 3.090 -2.135 1.00 98.06 201 GLY A N 1
ATOM 1472 C CA . GLY A 1 201 ? 1.473 4.210 -3.032 1.00 98.06 201 GLY A CA 1
ATOM 1473 C C . GLY A 1 201 ? 1.696 3.753 -4.455 1.00 98.06 201 GLY A C 1
ATOM 1474 O O . GLY A 1 201 ? 1.637 2.563 -4.785 1.00 98.06 201 GLY A O 1
ATOM 1475 N N . ARG A 1 202 ? 1.925 4.734 -5.316 1.00 96.88 202 ARG A N 1
ATOM 1476 C CA . ARG A 1 202 ? 2.115 4.556 -6.752 1.00 96.88 202 ARG A CA 1
ATOM 1477 C C . ARG A 1 202 ? 3.260 5.429 -7.217 1.00 96.88 202 ARG A C 1
ATOM 1479 O O . ARG A 1 202 ? 3.610 6.378 -6.534 1.00 96.88 202 ARG A O 1
ATOM 1486 N N . ASP A 1 203 ? 3.795 5.155 -8.395 1.00 95.56 203 ASP A N 1
ATOM 1487 C CA . ASP A 1 203 ? 4.842 5.999 -8.956 1.00 95.56 203 ASP A CA 1
ATOM 1488 C C . ASP A 1 203 ? 4.375 7.460 -9.137 1.00 95.56 203 ASP A C 1
ATOM 1490 O O . ASP A 1 203 ? 3.186 7.682 -9.392 1.00 95.56 203 ASP A O 1
ATOM 1494 N N . PRO A 1 204 ? 5.277 8.462 -9.077 1.00 93.25 204 PRO A N 1
ATOM 1495 C CA . PRO A 1 204 ? 4.905 9.880 -9.164 1.00 93.25 204 PRO A CA 1
ATOM 1496 C C . PRO A 1 204 ? 4.142 10.273 -10.438 1.00 93.25 204 PRO A C 1
ATOM 1498 O O . PRO A 1 204 ? 3.476 11.305 -10.471 1.00 93.25 204 PRO A O 1
ATOM 1501 N N . LEU A 1 205 ? 4.206 9.458 -11.497 1.00 91.75 205 LEU A N 1
ATOM 1502 C CA . LEU A 1 205 ? 3.457 9.671 -12.741 1.00 91.75 205 LEU A CA 1
ATOM 1503 C C . LEU A 1 205 ? 2.092 8.962 -12.768 1.00 91.75 205 LEU A C 1
ATOM 1505 O O . LEU A 1 205 ? 1.360 9.101 -13.744 1.00 91.75 205 LEU A O 1
ATOM 1509 N N . GLY A 1 206 ? 1.750 8.180 -11.741 1.00 93.56 206 GLY A N 1
ATOM 1510 C CA . GLY A 1 206 ? 0.466 7.492 -11.628 1.00 93.56 206 GLY A CA 1
ATOM 1511 C C . GLY A 1 206 ? 0.216 6.471 -12.741 1.00 93.56 206 GLY A C 1
ATOM 1512 O O . GLY A 1 206 ? -0.908 6.337 -13.223 1.00 93.56 206 GLY A O 1
ATOM 1513 N N . ARG A 1 207 ? 1.235 5.724 -13.181 1.00 94.31 207 ARG A N 1
ATOM 1514 C CA . ARG A 1 207 ? 1.121 4.828 -14.351 1.00 94.31 207 ARG A CA 1
ATOM 1515 C C . ARG A 1 207 ? 0.469 3.480 -14.045 1.00 94.31 207 ARG A C 1
ATOM 1517 O O . ARG A 1 207 ? 0.007 2.806 -14.966 1.00 94.31 207 ARG A O 1
ATOM 1524 N N . ARG A 1 208 ? 0.421 3.056 -12.778 1.00 94.94 208 ARG A N 1
ATOM 1525 C CA . ARG A 1 208 ? -0.203 1.781 -12.352 1.00 94.94 208 ARG A CA 1
ATOM 1526 C C . ARG A 1 208 ? -1.348 2.020 -11.397 1.00 94.94 208 ARG A C 1
ATOM 1528 O O . ARG A 1 208 ? -1.064 2.525 -10.330 1.00 94.94 208 ARG A O 1
ATOM 1535 N N . SER A 1 209 ? -2.590 1.677 -11.737 1.00 95.81 209 SER A N 1
ATOM 1536 C CA . SER A 1 209 ? -3.744 1.951 -10.864 1.00 95.81 209 SER A CA 1
ATOM 1537 C C . SER A 1 209 ? -3.601 1.361 -9.464 1.00 95.81 209 SER A C 1
ATOM 1539 O O . SER A 1 209 ? -3.163 0.216 -9.310 1.00 95.81 209 SER A O 1
ATOM 1541 N N . LEU A 1 210 ? -4.023 2.138 -8.469 1.00 97.38 210 LEU A N 1
ATOM 1542 C CA . LEU A 1 210 ? -4.208 1.694 -7.092 1.00 97.38 210 LEU A CA 1
ATOM 1543 C C . LEU A 1 210 ? -5.414 2.432 -6.533 1.00 97.38 210 LEU A C 1
ATOM 1545 O O . LEU A 1 210 ? -5.500 3.653 -6.625 1.00 97.38 210 LEU A O 1
ATOM 1549 N N . LEU A 1 211 ? -6.341 1.675 -5.979 1.00 96.75 211 LEU A N 1
ATOM 1550 C CA . LEU A 1 211 ? -7.619 2.141 -5.490 1.00 96.75 211 LEU A CA 1
ATOM 1551 C C . LEU A 1 211 ? -7.719 1.871 -3.996 1.00 96.75 211 LEU A C 1
ATOM 1553 O O . LEU A 1 211 ? -7.216 0.858 -3.514 1.00 96.75 211 LEU A O 1
ATOM 1557 N N . LEU A 1 212 ? -8.419 2.748 -3.296 1.00 96.25 212 LEU A N 1
ATOM 1558 C CA . LEU A 1 212 ? -8.798 2.632 -1.902 1.00 96.25 212 LEU A CA 1
ATOM 1559 C C . LEU A 1 212 ? -10.307 2.497 -1.801 1.00 96.25 212 LEU A C 1
ATOM 1561 O O . LEU A 1 212 ? -11.062 3.197 -2.475 1.00 96.25 212 LEU A O 1
ATOM 1565 N N . HIS A 1 213 ? -10.735 1.616 -0.917 1.00 95.25 213 HIS A N 1
ATOM 1566 C CA . HIS A 1 213 ? -12.113 1.490 -0.499 1.00 95.25 213 HIS A CA 1
ATOM 1567 C C . HIS A 1 213 ? -12.156 1.356 1.015 1.00 95.25 213 HIS A C 1
ATOM 1569 O O . HIS A 1 213 ? -11.451 0.520 1.581 1.00 95.25 213 HIS A O 1
ATOM 1575 N N . VAL A 1 214 ? -12.989 2.160 1.667 1.00 93.94 214 VAL A N 1
ATOM 1576 C CA . VAL A 1 214 ? -13.179 2.119 3.118 1.00 93.94 214 VAL A CA 1
ATOM 1577 C C . VAL A 1 214 ? -14.646 1.837 3.403 1.00 93.94 214 VAL A C 1
ATOM 1579 O O . VAL A 1 214 ? -15.517 2.562 2.935 1.00 93.94 214 VAL A O 1
ATOM 1582 N N . ALA A 1 215 ? -14.921 0.789 4.171 1.00 93.00 215 ALA A N 1
ATOM 1583 C CA . ALA A 1 215 ? -16.259 0.390 4.591 1.00 93.00 215 ALA 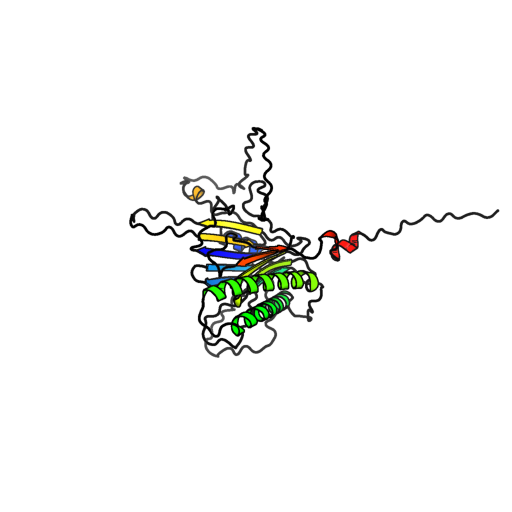A CA 1
ATOM 1584 C C . ALA A 1 215 ? -16.316 0.209 6.110 1.00 93.00 215 ALA A C 1
ATOM 1586 O O . ALA A 1 215 ? -15.321 -0.135 6.744 1.00 93.00 215 ALA A O 1
ATOM 1587 N N . SER A 1 216 ? -17.491 0.406 6.700 1.00 89.94 216 SER A N 1
ATOM 1588 C CA . SER A 1 216 ? -17.752 0.077 8.097 1.00 89.94 216 SER A CA 1
ATOM 1589 C C . SER A 1 216 ? -18.719 -1.088 8.132 1.00 89.94 216 SER A C 1
ATOM 1591 O O . SER A 1 216 ? -19.673 -1.159 7.361 1.00 89.94 216 SER A O 1
ATOM 1593 N N . THR A 1 217 ? -18.429 -2.027 9.018 1.00 84.75 217 THR A N 1
ATOM 1594 C CA . THR A 1 217 ? -19.286 -3.169 9.294 1.00 84.75 217 THR A CA 1
ATOM 1595 C C . THR A 1 217 ? -19.867 -2.982 10.680 1.00 84.75 217 THR A C 1
ATOM 1597 O O . THR A 1 217 ? -19.141 -2.840 11.667 1.00 84.75 217 THR A O 1
ATOM 1600 N N . PHE A 1 218 ? -21.194 -2.950 10.733 1.00 80.12 218 PHE A N 1
ATOM 1601 C CA . PHE A 1 218 ? -21.931 -2.994 11.982 1.00 80.12 218 PHE A CA 1
ATOM 1602 C C . PHE A 1 218 ? -22.298 -4.453 12.238 1.00 80.12 218 PHE A C 1
ATOM 1604 O O . PHE A 1 218 ? -22.742 -5.124 11.302 1.00 80.12 218 PHE A O 1
ATOM 1611 N N . PRO A 1 219 ? -22.094 -4.971 13.460 1.00 75.00 219 PRO A N 1
ATOM 1612 C CA . PRO A 1 219 ? -22.590 -6.294 13.792 1.00 75.00 219 PRO A CA 1
ATOM 1613 C C . PRO A 1 219 ? -24.101 -6.307 13.549 1.00 75.00 219 PRO A C 1
ATOM 1615 O O . PRO A 1 219 ? -24.808 -5.392 13.980 1.00 75.00 219 PRO A O 1
ATOM 1618 N N . GLU A 1 220 ? -24.595 -7.313 12.824 1.00 74.38 220 GLU A N 1
ATOM 1619 C CA . GLU A 1 220 ? -26.035 -7.524 12.700 1.00 74.38 220 GLU A CA 1
ATOM 1620 C C . GLU A 1 220 ? -26.597 -7.604 14.121 1.00 74.38 220 GLU A C 1
ATOM 1622 O O . GLU A 1 220 ? -26.107 -8.393 14.934 1.00 74.38 220 GLU A O 1
ATOM 1627 N N . LYS A 1 221 ? -27.562 -6.736 14.456 1.00 72.75 221 LYS A N 1
ATOM 1628 C CA . LYS A 1 221 ? -28.222 -6.771 15.762 1.00 72.75 221 LYS A CA 1
ATOM 1629 C C . LYS A 1 221 ? -28.844 -8.151 15.918 1.00 72.75 221 LYS A C 1
ATOM 1631 O O . LYS A 1 221 ? -29.896 -8.415 15.344 1.00 72.75 221 LYS A O 1
ATOM 1636 N N . GLY A 1 222 ? -28.175 -9.025 16.664 1.00 77.44 222 GLY A N 1
ATOM 1637 C CA . GLY A 1 222 ? -28.720 -10.319 17.029 1.00 77.44 222 GLY A CA 1
ATOM 1638 C C . GLY A 1 222 ? -30.035 -10.077 17.756 1.00 77.44 222 GLY A C 1
ATOM 1639 O O . GLY A 1 222 ? -30.054 -9.447 18.813 1.00 77.44 222 GLY A O 1
ATOM 1640 N N . GLU A 1 223 ? -31.139 -10.511 17.156 1.00 72.50 223 GLU A N 1
ATOM 1641 C CA . GLU A 1 223 ? -32.462 -10.441 17.763 1.00 72.50 223 GLU A CA 1
ATOM 1642 C C . GLU A 1 223 ? -32.453 -11.299 19.040 1.00 72.50 223 GLU A C 1
ATOM 1644 O O . GLU A 1 223 ? -32.599 -12.517 18.967 1.00 72.50 223 GLU A O 1
ATOM 1649 N N . GLY A 1 224 ? -32.260 -10.693 20.218 1.00 74.31 224 GLY A N 1
ATOM 1650 C CA . GLY A 1 224 ? -32.698 -11.326 21.467 1.00 74.31 224 GLY A CA 1
ATOM 1651 C C . GLY A 1 224 ? -31.832 -11.228 22.719 1.00 74.31 224 GLY A C 1
ATOM 1652 O O . GLY A 1 224 ? -32.238 -11.833 23.706 1.00 74.31 224 GLY A O 1
ATOM 1653 N N . ASP A 1 225 ? -30.711 -10.499 22.753 1.00 69.31 225 ASP A N 1
ATOM 1654 C CA . ASP A 1 225 ? -29.935 -10.363 24.001 1.00 69.31 225 ASP A CA 1
ATOM 1655 C C . ASP A 1 225 ? -29.847 -8.894 24.453 1.00 69.31 225 ASP A C 1
ATOM 1657 O O . ASP A 1 225 ? -29.014 -8.117 23.993 1.00 69.31 225 ASP A O 1
ATOM 1661 N N . GLU A 1 226 ? -30.748 -8.495 25.359 1.00 77.00 226 GLU A N 1
ATOM 1662 C CA . GLU A 1 226 ? -30.842 -7.139 25.940 1.00 77.00 226 GLU A CA 1
ATOM 1663 C C . GLU A 1 226 ? -29.686 -6.803 26.908 1.00 77.00 226 GLU A C 1
ATOM 1665 O O . GLU A 1 226 ? -29.650 -5.733 27.520 1.00 77.00 226 GLU A O 1
ATOM 1670 N N . ASN A 1 227 ? -28.700 -7.690 27.051 1.00 74.31 227 ASN A N 1
ATOM 1671 C CA . ASN A 1 227 ? -27.606 -7.540 28.002 1.00 74.31 227 ASN A CA 1
ATOM 1672 C C . ASN A 1 227 ? -26.456 -6.683 27.456 1.00 74.31 227 ASN A C 1
ATOM 1674 O O . ASN A 1 227 ? -25.362 -7.194 27.259 1.00 74.31 227 ASN A O 1
ATOM 1678 N N . GLY A 1 228 ? -26.697 -5.383 27.242 1.00 77.12 228 GLY A N 1
ATOM 1679 C CA . GLY A 1 228 ? -25.714 -4.281 27.309 1.00 77.12 228 GLY A CA 1
ATOM 1680 C C . GLY A 1 228 ? -24.319 -4.444 26.672 1.00 77.12 228 GLY A C 1
ATOM 1681 O O . GLY A 1 228 ? -23.408 -3.704 27.049 1.00 77.12 228 GLY A O 1
ATOM 1682 N N . ALA A 1 229 ? -24.103 -5.394 25.762 1.00 71.06 229 ALA A N 1
ATOM 1683 C CA . ALA A 1 229 ? -22.790 -5.678 25.206 1.00 71.06 229 ALA A CA 1
ATOM 1684 C C . ALA A 1 229 ? -22.376 -4.530 24.281 1.00 71.06 229 ALA A C 1
ATOM 1686 O O . ALA A 1 229 ? -23.119 -4.136 23.384 1.00 71.06 229 ALA A O 1
ATOM 1687 N N . SER A 1 230 ? -21.189 -3.973 24.525 1.00 74.00 230 SER A N 1
ATOM 1688 C CA . SER A 1 230 ? -20.629 -2.875 23.736 1.00 74.00 230 SER A CA 1
ATOM 1689 C C . SER A 1 230 ? -20.593 -3.256 22.252 1.00 74.00 230 SER A C 1
ATOM 1691 O O . SER A 1 230 ? -19.847 -4.159 21.870 1.00 74.00 230 SER A O 1
ATOM 1693 N N . GLU A 1 231 ? -21.358 -2.550 21.414 1.00 78.00 231 GLU A N 1
ATOM 1694 C CA . GLU A 1 231 ? -21.322 -2.715 19.956 1.00 78.00 231 GLU A CA 1
ATOM 1695 C C . GLU A 1 231 ? -19.874 -2.534 19.469 1.00 78.00 231 GLU A C 1
ATOM 1697 O O . GLU A 1 231 ? -19.231 -1.507 19.701 1.00 78.00 231 GLU A O 1
ATOM 1702 N N . THR A 1 232 ? -19.315 -3.583 18.863 1.00 81.31 232 THR A N 1
ATOM 1703 C CA . THR A 1 232 ? -17.938 -3.560 18.361 1.00 81.31 232 THR A CA 1
ATOM 1704 C C . THR A 1 232 ? -17.961 -3.103 16.910 1.00 81.31 232 THR A C 1
ATOM 1706 O O . THR A 1 232 ? -18.321 -3.871 16.024 1.00 81.31 232 THR A O 1
ATOM 1709 N N . HIS A 1 233 ? -17.588 -1.849 16.664 1.00 85.94 233 HIS A N 1
ATOM 1710 C CA . HIS A 1 233 ? -17.427 -1.332 15.306 1.00 85.94 233 HIS A CA 1
ATOM 1711 C C . HIS A 1 233 ? -16.181 -1.930 14.643 1.00 85.94 233 HIS A C 1
ATOM 1713 O O . HIS A 1 233 ? -15.100 -1.963 15.247 1.00 85.94 233 HIS A O 1
ATOM 1719 N N . SER A 1 234 ? -16.326 -2.366 13.391 1.00 90.69 234 SER A N 1
ATOM 1720 C CA . SER A 1 234 ? -15.202 -2.747 12.539 1.00 90.69 234 SER A CA 1
ATOM 1721 C C . SER A 1 234 ? -15.134 -1.883 11.291 1.00 90.69 234 SER A C 1
ATOM 1723 O O . SER A 1 234 ? -16.149 -1.530 10.686 1.00 90.69 234 SER A O 1
ATOM 1725 N N . VAL A 1 235 ? -13.909 -1.534 10.913 1.00 92.38 235 VAL A N 1
ATOM 1726 C CA . VAL A 1 235 ? -13.608 -0.807 9.681 1.00 92.38 235 VAL A CA 1
ATOM 1727 C C . VAL A 1 235 ? -12.783 -1.698 8.779 1.00 92.38 235 VAL A C 1
ATOM 1729 O O . VAL A 1 235 ? -11.824 -2.337 9.204 1.00 92.38 235 VAL A O 1
ATOM 1732 N N . GLU A 1 236 ? -13.196 -1.754 7.526 1.00 94.62 236 GLU A N 1
ATOM 1733 C CA . GLU A 1 236 ? -12.555 -2.514 6.480 1.00 94.62 236 GLU A CA 1
ATOM 1734 C C . GLU A 1 236 ? -11.929 -1.551 5.478 1.00 94.62 236 GLU A C 1
ATOM 1736 O O . GLU A 1 236 ? -12.615 -0.728 4.874 1.00 94.62 236 GLU A O 1
ATOM 1741 N N . VAL A 1 237 ? -10.621 -1.668 5.292 1.00 95.88 237 VAL A N 1
ATOM 1742 C CA . VAL A 1 237 ? -9.859 -0.901 4.312 1.00 95.88 237 VAL A CA 1
ATOM 1743 C C . VAL A 1 237 ? -9.380 -1.867 3.245 1.00 95.88 237 VAL A C 1
ATOM 1745 O O . VAL A 1 237 ? -8.679 -2.823 3.548 1.00 95.88 237 VAL A O 1
ATOM 1748 N N . THR A 1 238 ? -9.760 -1.649 1.993 1.00 97.00 238 THR A N 1
ATOM 1749 C CA . THR A 1 238 ? -9.293 -2.444 0.856 1.00 97.00 238 THR A CA 1
ATOM 1750 C C . THR A 1 238 ? -8.472 -1.558 -0.072 1.00 97.00 238 THR A C 1
ATOM 1752 O O . THR A 1 238 ? -8.958 -0.540 -0.554 1.00 97.00 238 THR A O 1
ATOM 1755 N N . ILE A 1 239 ? -7.232 -1.960 -0.331 1.00 97.62 239 ILE A N 1
ATOM 1756 C CA . ILE A 1 239 ? -6.294 -1.309 -1.243 1.00 97.62 239 ILE A CA 1
ATOM 1757 C C . ILE A 1 239 ? -6.079 -2.261 -2.419 1.00 97.62 239 ILE A C 1
ATOM 1759 O O . ILE A 1 239 ? -5.601 -3.375 -2.224 1.00 97.62 239 ILE A O 1
ATOM 1763 N N . SER A 1 240 ? -6.445 -1.880 -3.643 1.00 97.19 240 SER A N 1
ATOM 1764 C CA . SER A 1 240 ? -6.372 -2.797 -4.788 1.00 97.19 240 SER A CA 1
ATOM 1765 C C . SER A 1 240 ? -6.089 -2.116 -6.119 1.00 97.19 240 SER A C 1
ATOM 1767 O O . SER A 1 240 ? -6.519 -1.006 -6.386 1.00 97.19 240 SER A O 1
ATOM 1769 N N . SER A 1 241 ? -5.404 -2.824 -7.011 1.00 96.19 241 SER A N 1
ATOM 1770 C CA . SER A 1 241 ? -5.205 -2.413 -8.410 1.00 96.19 241 SER A CA 1
ATOM 1771 C C . SER A 1 241 ? -6.461 -2.511 -9.297 1.00 96.19 241 SER A C 1
ATOM 1773 O O . SER A 1 241 ? -6.430 -2.124 -10.470 1.00 96.19 241 SER A O 1
ATOM 1775 N N . VAL A 1 242 ? -7.553 -3.083 -8.781 1.00 94.75 242 VAL A N 1
ATOM 1776 C CA . VAL A 1 242 ? -8.826 -3.271 -9.488 1.00 94.75 242 VAL A CA 1
ATOM 1777 C C . VAL A 1 242 ? -9.998 -2.912 -8.579 1.00 94.75 242 VAL A C 1
ATOM 1779 O O . VAL A 1 242 ? -9.935 -3.129 -7.375 1.00 94.75 242 VAL A O 1
ATOM 1782 N N . ALA A 1 243 ? -11.070 -2.377 -9.162 1.00 91.75 243 ALA A N 1
ATOM 1783 C CA . ALA A 1 243 ? -12.335 -2.164 -8.465 1.00 91.75 243 ALA A CA 1
ATOM 1784 C C . ALA A 1 243 ? -13.243 -3.377 -8.666 1.00 91.75 243 ALA A C 1
ATOM 1786 O O . ALA A 1 243 ? -13.234 -3.974 -9.742 1.00 91.75 243 ALA A O 1
ATOM 1787 N N . GLU A 1 244 ? -14.077 -3.674 -7.676 1.00 91.31 244 GLU A N 1
ATOM 1788 C CA . GLU A 1 244 ? -15.180 -4.627 -7.799 1.00 91.31 244 GLU A CA 1
ATOM 1789 C C . GLU A 1 244 ? -16.440 -4.128 -7.099 1.00 91.31 244 GLU A C 1
ATOM 1791 O O . GLU A 1 244 ? -16.389 -3.188 -6.305 1.00 91.31 244 GLU A O 1
ATOM 1796 N N . GLY A 1 245 ? -17.573 -4.744 -7.439 1.00 83.56 245 GLY A N 1
ATOM 1797 C CA . GLY A 1 245 ? -18.857 -4.435 -6.815 1.00 83.56 245 GLY A CA 1
ATOM 1798 C C . GLY A 1 245 ? -18.948 -4.903 -5.360 1.00 83.56 245 GLY A C 1
ATOM 1799 O O . GLY A 1 245 ? -18.185 -5.758 -4.897 1.00 83.56 245 GLY A O 1
ATOM 1800 N N . HIS A 1 246 ? -19.913 -4.339 -4.645 1.00 83.00 246 HIS A N 1
ATOM 1801 C CA . HIS A 1 246 ? -20.230 -4.704 -3.268 1.00 83.00 246 HIS A CA 1
ATOM 1802 C C . HIS A 1 246 ? -21.171 -5.881 -3.194 1.00 83.00 246 HIS A C 1
ATOM 1804 O O . HIS A 1 246 ? -21.890 -6.217 -4.140 1.00 83.00 246 HIS A O 1
ATOM 1810 N N . PHE A 1 247 ? -21.213 -6.453 -2.000 1.00 72.25 247 PHE A N 1
ATOM 1811 C CA . PHE A 1 247 ? -22.289 -7.341 -1.633 1.00 72.25 247 PHE A CA 1
ATOM 1812 C C . PHE A 1 247 ? -23.555 -6.521 -1.342 1.00 72.25 247 PHE A C 1
ATOM 1814 O O . PHE A 1 247 ? -23.711 -5.968 -0.256 1.00 72.25 247 PHE A O 1
ATOM 1821 N N . ASP A 1 248 ? -24.477 -6.443 -2.304 1.00 67.25 248 ASP A N 1
ATOM 1822 C CA . ASP A 1 248 ? -25.788 -5.834 -2.069 1.00 67.25 248 ASP A CA 1
ATOM 1823 C C . ASP A 1 248 ? -26.641 -6.754 -1.178 1.00 67.25 248 ASP A C 1
ATOM 1825 O O . ASP A 1 248 ? -27.367 -7.635 -1.654 1.00 67.25 248 ASP A O 1
ATOM 1829 N N . ALA A 1 249 ? -26.551 -6.550 0.138 1.00 60.69 249 ALA A N 1
ATOM 1830 C CA . ALA A 1 249 ? -27.368 -7.269 1.112 1.00 60.69 249 ALA A CA 1
ATOM 1831 C C . ALA A 1 249 ? -28.876 -7.024 0.893 1.00 60.69 249 ALA A C 1
ATOM 1833 O O . ALA A 1 249 ? -29.695 -7.897 1.189 1.00 60.69 249 ALA A O 1
ATOM 1834 N N . SER A 1 250 ? -29.258 -5.880 0.308 1.00 56.38 250 SER A N 1
ATOM 1835 C CA . SER A 1 250 ? -30.661 -5.541 0.046 1.00 56.38 250 SER A CA 1
ATOM 1836 C C . SER A 1 250 ? -31.263 -6.346 -1.116 1.00 56.38 250 SER A C 1
ATOM 1838 O O . SER A 1 250 ? -32.465 -6.627 -1.120 1.00 56.38 250 SER A O 1
ATOM 1840 N N . CYS A 1 251 ? -30.437 -6.836 -2.050 1.00 48.19 251 CYS A N 1
ATOM 1841 C CA . CYS A 1 251 ? -30.887 -7.676 -3.166 1.00 48.19 251 CYS A CA 1
ATOM 1842 C C . CYS A 1 251 ? -31.246 -9.118 -2.766 1.00 48.19 251 CYS A C 1
ATOM 1844 O O . CYS A 1 251 ? -31.939 -9.804 -3.522 1.00 48.19 251 CYS A O 1
ATOM 1846 N N . MET A 1 252 ? -30.828 -9.596 -1.590 1.00 50.38 252 MET A N 1
ATOM 1847 C CA . MET A 1 252 ? -31.122 -10.965 -1.137 1.00 50.38 252 MET A CA 1
ATOM 1848 C C . MET A 1 252 ? -32.561 -11.133 -0.615 1.00 50.38 252 MET A C 1
ATOM 1850 O O . MET A 1 252 ? -33.068 -12.254 -0.560 1.00 50.38 252 MET A O 1
ATOM 1854 N N . VAL A 1 253 ? -33.261 -10.041 -0.275 1.00 48.69 253 VAL A N 1
ATOM 1855 C CA . VAL A 1 253 ? -34.616 -10.108 0.316 1.00 48.69 253 VAL A CA 1
ATOM 1856 C C . VAL A 1 253 ? -35.730 -10.149 -0.743 1.00 48.69 253 VAL A C 1
ATOM 1858 O O . VAL A 1 253 ? -36.877 -10.493 -0.438 1.00 48.69 253 VAL A O 1
ATOM 1861 N N . VAL A 1 254 ? -35.425 -9.913 -2.023 1.00 46.59 254 VAL A N 1
ATOM 1862 C CA . VAL A 1 254 ? -36.430 -10.053 -3.087 1.00 46.59 254 VAL A CA 1
ATOM 1863 C C . VAL A 1 254 ? -36.566 -11.527 -3.477 1.00 46.59 254 VAL A C 1
ATOM 1865 O O . VAL A 1 254 ? -35.913 -12.022 -4.395 1.00 46.59 254 VAL A O 1
ATOM 1868 N N . LYS A 1 255 ? -37.464 -12.230 -2.773 1.00 45.00 255 LYS A N 1
ATOM 1869 C CA . LYS A 1 255 ? -38.003 -13.552 -3.136 1.00 45.00 255 LYS A CA 1
ATOM 1870 C C . LYS A 1 255 ? -38.414 -13.563 -4.615 1.00 45.00 255 LYS A C 1
ATOM 1872 O O . LYS A 1 255 ? -39.517 -13.147 -4.966 1.00 45.00 255 LYS A O 1
ATOM 1877 N N . SER A 1 256 ? -37.539 -14.042 -5.494 1.00 46.22 256 SER A N 1
ATOM 1878 C CA . SER A 1 256 ? -37.820 -14.133 -6.925 1.00 46.22 256 SER A CA 1
ATOM 1879 C C . SER A 1 256 ? -38.493 -15.465 -7.252 1.00 46.22 256 SER A C 1
ATOM 1881 O O . SER A 1 256 ? -37.861 -16.488 -7.507 1.00 46.22 256 SER A O 1
ATOM 1883 N N . ALA A 1 257 ? -39.827 -15.422 -7.296 1.00 50.00 257 ALA A N 1
ATOM 1884 C CA . ALA A 1 257 ? -40.588 -16.248 -8.224 1.00 50.00 257 ALA A CA 1
ATOM 1885 C C . ALA A 1 257 ? -40.100 -15.928 -9.652 1.00 50.00 257 ALA A C 1
ATOM 1887 O O . ALA A 1 257 ? -39.945 -14.765 -10.026 1.00 50.00 257 ALA A O 1
ATOM 1888 N N . GLY A 1 258 ? -39.759 -16.969 -10.407 1.00 53.16 258 GLY A N 1
ATOM 1889 C CA . GLY A 1 258 ? -38.813 -16.881 -11.514 1.00 53.16 258 GLY A CA 1
ATOM 1890 C C . GLY A 1 258 ? -39.190 -15.959 -12.676 1.00 53.16 258 GLY A C 1
ATOM 1891 O O . GLY A 1 258 ? -40.336 -15.918 -13.117 1.00 53.16 258 GLY A O 1
ATOM 1892 N N . ARG A 1 259 ? -38.164 -15.309 -13.243 1.00 52.84 259 ARG A N 1
ATOM 1893 C CA . ARG A 1 259 ? -38.007 -15.032 -14.685 1.00 52.84 259 ARG A CA 1
ATOM 1894 C C . ARG A 1 259 ? -36.613 -14.441 -14.971 1.00 52.84 259 ARG A C 1
ATOM 1896 O O . ARG A 1 259 ? -36.296 -13.355 -14.518 1.00 52.84 259 ARG A O 1
ATOM 1903 N N . GLY A 1 260 ? -35.819 -15.196 -15.738 1.00 49.62 260 GLY A N 1
ATOM 1904 C CA . GLY A 1 260 ? -34.607 -14.841 -16.505 1.00 49.62 260 GLY A CA 1
ATOM 1905 C C . GLY A 1 260 ? -33.745 -13.633 -16.097 1.00 49.62 260 GLY A C 1
ATOM 1906 O O . GLY A 1 260 ? -34.042 -12.502 -16.472 1.00 49.62 260 GLY A O 1
ATOM 1907 N N . ASN A 1 261 ? -32.580 -13.904 -15.494 1.00 40.88 261 ASN A N 1
ATOM 1908 C CA . ASN A 1 261 ? -31.563 -12.905 -15.144 1.00 40.88 261 ASN A CA 1
ATOM 1909 C C . ASN A 1 261 ? -30.744 -12.433 -16.361 1.00 40.88 261 ASN A C 1
ATOM 1911 O O . ASN A 1 261 ? -29.853 -13.137 -16.839 1.00 40.88 261 ASN A O 1
ATOM 1915 N N . LYS A 1 262 ? -30.973 -11.192 -16.806 1.00 51.62 262 LYS A N 1
ATOM 1916 C CA . LYS A 1 262 ? -29.960 -10.397 -17.518 1.00 51.62 262 LYS A CA 1
ATOM 1917 C C . LYS A 1 262 ? -29.192 -9.582 -16.477 1.00 51.62 262 LYS A C 1
ATOM 1919 O O . LYS A 1 262 ? -29.809 -8.835 -15.724 1.00 51.62 262 LYS A O 1
ATOM 1924 N N . ARG A 1 263 ? -27.860 -9.720 -16.435 1.00 42.19 263 ARG A N 1
ATOM 1925 C CA . ARG A 1 263 ? -26.976 -8.908 -15.579 1.00 42.19 263 ARG A CA 1
ATOM 1926 C C . ARG A 1 263 ? -27.157 -7.429 -15.939 1.00 42.19 263 ARG A C 1
ATOM 1928 O O . ARG A 1 263 ? -26.721 -7.000 -17.005 1.00 42.19 263 ARG A O 1
ATOM 1935 N N . ARG A 1 264 ? -27.840 -6.669 -15.083 1.00 40.41 264 ARG A N 1
ATOM 1936 C CA . ARG A 1 264 ? -27.966 -5.214 -15.196 1.00 40.41 264 ARG A CA 1
ATOM 1937 C C . ARG A 1 264 ? -26.734 -4.607 -14.528 1.00 40.41 264 ARG A C 1
ATOM 1939 O O . ARG A 1 264 ? -26.524 -4.817 -13.340 1.00 40.41 264 ARG A O 1
ATOM 1946 N N . ARG A 1 265 ? -25.902 -3.899 -15.294 1.00 42.62 265 ARG A N 1
ATOM 1947 C CA . ARG A 1 265 ? -24.897 -2.991 -14.724 1.00 42.62 265 ARG A CA 1
ATOM 1948 C C . ARG A 1 265 ? -25.677 -1.927 -13.951 1.00 42.62 265 ARG A C 1
ATOM 1950 O O . ARG A 1 265 ? -26.623 -1.379 -14.516 1.00 42.62 265 ARG A O 1
ATOM 1957 N N . CYS A 1 266 ? -25.354 -1.708 -12.679 1.00 42.09 266 CYS A N 1
ATOM 1958 C CA . CYS A 1 266 ? -26.009 -0.677 -11.882 1.00 42.09 266 CYS A CA 1
ATOM 1959 C C . CYS A 1 266 ? -25.609 0.682 -12.471 1.00 42.09 266 CYS A C 1
ATOM 1961 O O . CYS A 1 266 ? -24.495 1.159 -12.275 1.00 42.09 266 CYS A O 1
ATOM 1963 N N . GLU A 1 267 ? -26.465 1.246 -13.319 1.00 45.44 267 GLU A N 1
ATOM 1964 C CA . GLU A 1 267 ? -26.337 2.627 -13.758 1.00 45.44 267 GLU A CA 1
ATOM 1965 C C . GLU A 1 267 ? -26.854 3.485 -12.611 1.00 45.44 267 GLU A C 1
ATOM 1967 O O . GLU A 1 267 ? -28.065 3.587 -12.403 1.00 45.44 267 GLU A O 1
ATOM 1972 N N . CYS A 1 268 ? -25.940 4.079 -11.847 1.00 44.84 268 CYS A N 1
ATOM 1973 C CA . CYS A 1 268 ? -26.290 5.142 -10.926 1.00 44.84 268 CYS A CA 1
ATOM 1974 C C . CYS A 1 268 ? -26.927 6.292 -11.709 1.00 44.84 268 CYS A C 1
ATOM 1976 O O . CYS A 1 268 ? -26.238 7.114 -12.314 1.00 44.84 268 CYS A O 1
ATOM 1978 N N . ARG A 1 269 ? -28.258 6.351 -11.731 1.00 41.78 269 ARG A N 1
ATOM 1979 C CA . ARG A 1 269 ? -28.982 7.526 -12.208 1.00 41.78 269 ARG A CA 1
ATOM 1980 C C . ARG A 1 269 ? -28.774 8.637 -11.186 1.00 41.78 269 ARG A C 1
ATOM 1982 O O . ARG A 1 269 ? -29.462 8.671 -10.173 1.00 41.78 269 ARG A O 1
ATOM 1989 N N . GLY A 1 270 ? -27.833 9.535 -11.465 1.00 41.81 270 GLY A N 1
ATOM 1990 C CA . GLY A 1 270 ? -27.743 10.811 -10.767 1.00 41.81 270 GLY A CA 1
ATOM 1991 C C . GLY A 1 270 ? -29.051 11.577 -10.952 1.00 41.81 270 GLY A C 1
ATOM 1992 O O . GLY A 1 270 ? -29.341 12.057 -12.046 1.00 41.81 270 GLY A O 1
ATOM 1993 N N . GLN A 1 271 ? -29.861 11.648 -9.899 1.00 44.84 271 GLN A N 1
ATOM 1994 C CA . GLN A 1 271 ? -30.883 12.678 -9.765 1.00 44.84 271 GLN A CA 1
ATOM 1995 C C . GLN A 1 271 ? -30.172 13.935 -9.273 1.00 44.84 271 GLN A C 1
ATOM 1997 O O . GLN A 1 271 ? -29.870 14.067 -8.092 1.00 44.84 271 GLN A O 1
ATOM 2002 N N . SER A 1 272 ? -29.840 14.825 -10.201 1.00 42.66 272 SER A N 1
ATOM 2003 C CA . SER A 1 272 ? -29.443 16.192 -9.885 1.00 42.66 272 SER A CA 1
ATOM 2004 C C . SER A 1 272 ? -30.701 17.059 -9.869 1.00 42.66 272 SER A C 1
ATOM 2006 O O . SER A 1 272 ? -31.057 17.633 -10.899 1.00 42.66 272 SER A O 1
ATOM 2008 N N . ASP A 1 273 ? -31.387 17.130 -8.729 1.00 42.91 273 ASP A N 1
ATOM 2009 C CA . ASP A 1 273 ? -32.302 18.244 -8.474 1.00 42.91 273 ASP A CA 1
ATOM 2010 C C . ASP A 1 273 ? -31.469 19.403 -7.922 1.00 42.91 273 ASP A C 1
ATOM 2012 O O . ASP A 1 273 ? -30.947 19.372 -6.810 1.00 42.91 273 ASP A O 1
ATOM 2016 N N . VAL A 1 274 ? -31.272 20.384 -8.799 1.00 53.06 274 VAL A N 1
ATOM 2017 C CA . VAL A 1 274 ? -30.558 21.636 -8.567 1.00 53.06 274 VAL A CA 1
ATOM 2018 C C . VAL A 1 274 ? -31.461 22.564 -7.757 1.00 53.06 274 VAL A C 1
ATOM 2020 O O . VAL A 1 274 ? -32.529 22.951 -8.228 1.00 53.06 274 VAL A O 1
ATOM 2023 N N . SER A 1 275 ? -31.012 22.974 -6.575 1.00 52.50 275 SER A N 1
ATOM 2024 C CA . SER A 1 275 ? -31.493 24.190 -5.917 1.00 52.50 275 SER A CA 1
ATOM 2025 C C . SER A 1 275 ? -30.301 24.928 -5.311 1.00 52.50 275 SER A C 1
ATOM 2027 O O . SER A 1 275 ? -29.791 24.537 -4.261 1.00 52.50 275 SER A O 1
ATOM 2029 N N . ASP A 1 276 ? -29.849 25.956 -6.029 1.00 51.47 276 ASP A N 1
ATOM 2030 C CA . ASP A 1 276 ? -28.812 26.910 -5.635 1.00 51.47 276 ASP A CA 1
ATOM 2031 C C . ASP A 1 276 ? -29.340 27.860 -4.549 1.00 51.47 276 ASP A C 1
ATOM 2033 O O . ASP A 1 276 ? -30.233 28.655 -4.836 1.00 51.47 276 ASP A O 1
ATOM 2037 N N . GLU A 1 277 ? -28.747 27.871 -3.351 1.00 58.59 277 GLU A N 1
ATOM 2038 C CA . GLU A 1 277 ? -28.758 29.060 -2.485 1.00 58.59 277 GLU A CA 1
ATOM 2039 C C . GLU A 1 277 ? -27.376 29.292 -1.850 1.00 58.59 277 GLU A C 1
ATOM 2041 O O . GLU A 1 277 ? -26.843 28.473 -1.103 1.00 58.59 277 GLU A O 1
ATOM 2046 N N . ASN A 1 278 ? -26.795 30.440 -2.208 1.00 56.44 278 ASN A N 1
ATOM 2047 C CA . ASN A 1 278 ? -25.491 30.950 -1.795 1.00 56.44 278 ASN A CA 1
ATOM 2048 C C . ASN A 1 278 ? -25.476 31.366 -0.318 1.00 56.44 278 ASN A C 1
ATOM 2050 O O . ASN A 1 278 ? -26.279 32.210 0.071 1.00 56.44 278 ASN A O 1
ATOM 2054 N N . ASN A 1 279 ? -24.481 30.922 0.455 1.00 52.97 279 ASN A N 1
ATOM 2055 C CA . ASN A 1 279 ? -24.022 31.640 1.648 1.00 52.97 279 ASN A CA 1
ATOM 2056 C C . ASN A 1 279 ? -22.502 31.494 1.815 1.00 52.97 279 ASN A C 1
ATOM 2058 O O . ASN A 1 279 ? -21.980 30.393 1.961 1.00 52.97 279 ASN A O 1
ATOM 2062 N N . HIS A 1 280 ? -21.812 32.636 1.769 1.00 59.38 280 HIS A N 1
ATOM 2063 C CA . HIS A 1 280 ? -20.378 32.787 2.006 1.00 59.38 280 HIS A CA 1
ATOM 2064 C C . HIS A 1 280 ? -20.129 33.031 3.499 1.00 59.38 280 HIS A C 1
ATOM 2066 O O . HIS A 1 280 ? -20.663 33.989 4.059 1.00 59.38 280 HIS A O 1
ATOM 2072 N N . SER A 1 281 ? -19.274 32.223 4.119 1.00 60.44 281 SER A N 1
ATOM 2073 C CA . SER A 1 281 ? -18.631 32.559 5.390 1.00 60.44 281 SER A CA 1
ATOM 2074 C C . SER A 1 281 ? -17.167 32.138 5.333 1.00 60.44 281 SER A C 1
ATOM 2076 O O . SER A 1 281 ? -16.877 30.953 5.171 1.00 60.44 281 SER A O 1
ATOM 2078 N N . ASP A 1 282 ? -16.283 33.127 5.442 1.00 57.22 282 ASP A N 1
ATOM 2079 C CA . ASP A 1 282 ? -14.832 32.978 5.520 1.00 57.22 282 ASP A CA 1
ATOM 2080 C C . ASP A 1 282 ? -14.440 32.583 6.951 1.00 57.22 282 ASP A C 1
ATOM 2082 O O . ASP A 1 282 ? -14.680 33.353 7.883 1.00 57.22 282 ASP A O 1
ATOM 2086 N N . ASP A 1 283 ? -13.840 31.405 7.137 1.00 59.41 283 ASP A N 1
ATOM 2087 C CA . ASP A 1 283 ? -13.136 31.073 8.381 1.00 59.41 283 ASP A CA 1
ATOM 2088 C C . ASP A 1 283 ? -11.895 30.215 8.070 1.00 59.41 283 ASP A C 1
ATOM 2090 O O . ASP A 1 283 ? -11.978 29.040 7.703 1.00 59.41 283 ASP A O 1
ATOM 2094 N N . ASP A 1 284 ? -10.726 30.852 8.157 1.00 56.19 284 ASP A N 1
ATOM 2095 C CA . ASP A 1 284 ? -9.420 30.306 7.789 1.00 56.19 284 ASP A CA 1
ATOM 2096 C C . ASP A 1 284 ? -8.755 29.606 8.982 1.00 56.19 284 ASP A C 1
ATOM 2098 O O . ASP A 1 284 ? -8.051 30.228 9.786 1.00 56.19 284 ASP A O 1
ATOM 2102 N N . ARG A 1 285 ? -8.901 28.277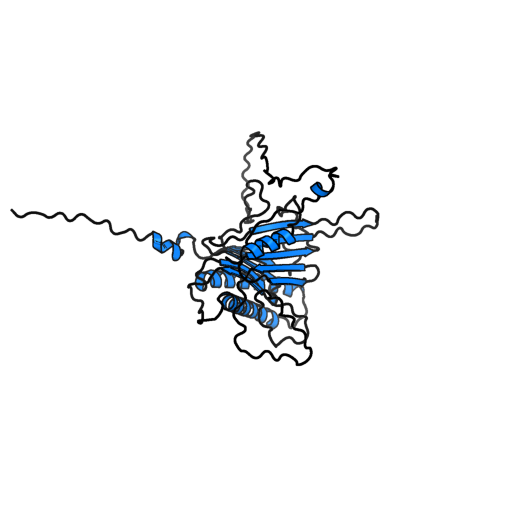 9.070 1.00 48.16 285 ARG A N 1
ATOM 2103 C CA . ARG A 1 285 ? -7.928 27.433 9.787 1.00 48.16 285 ARG A CA 1
ATOM 2104 C C . ARG A 1 285 ? -7.966 25.973 9.320 1.00 48.16 285 ARG A C 1
ATOM 2106 O O . ARG A 1 285 ? -8.612 25.125 9.925 1.00 48.16 285 ARG A O 1
ATOM 2113 N N . ALA A 1 286 ? -7.258 25.680 8.229 1.00 42.03 286 ALA A N 1
ATOM 2114 C CA . ALA A 1 286 ? -7.174 24.341 7.647 1.00 42.03 286 ALA A CA 1
ATOM 2115 C C . ALA A 1 286 ? -5.972 23.548 8.197 1.00 42.03 286 ALA A C 1
ATOM 2117 O O . ALA A 1 286 ? -4.826 23.813 7.834 1.00 42.03 286 ALA A O 1
ATOM 2118 N N . GLU A 1 287 ? -6.228 22.541 9.035 1.00 44.16 287 GLU A N 1
ATOM 2119 C CA . GLU A 1 287 ? -5.342 21.373 9.099 1.00 44.16 287 GLU A CA 1
ATOM 2120 C C . GLU A 1 287 ? -5.540 20.567 7.806 1.00 44.16 287 GLU A C 1
ATOM 2122 O O . GLU A 1 287 ? -6.674 20.366 7.366 1.00 44.16 287 GLU A O 1
ATOM 2127 N N . SER A 1 288 ? -4.448 20.154 7.149 1.00 44.47 288 SER A N 1
ATOM 2128 C CA . SER A 1 288 ? -4.500 19.523 5.824 1.00 44.47 288 SER A CA 1
ATOM 2129 C C . SER A 1 288 ? -4.994 18.076 5.912 1.00 44.47 288 SER A C 1
ATOM 2131 O O . SER A 1 288 ? -4.227 17.119 5.790 1.00 44.47 288 SER A O 1
ATOM 2133 N N . PHE A 1 289 ? -6.291 17.898 6.131 1.00 52.47 289 PHE A N 1
ATOM 2134 C CA . PHE A 1 289 ? -6.934 16.629 5.844 1.00 52.47 289 PHE A CA 1
ATOM 2135 C C . PHE A 1 289 ? -6.859 16.405 4.334 1.00 52.47 289 PHE A C 1
ATOM 2137 O O . PHE A 1 289 ? -7.161 17.307 3.549 1.00 52.47 289 PHE A O 1
ATOM 2144 N N . VAL A 1 290 ? -6.443 15.212 3.908 1.00 56.53 290 VAL A N 1
ATOM 2145 C CA . VAL A 1 290 ? -6.509 14.837 2.493 1.00 56.53 290 VAL A CA 1
ATOM 2146 C C . VAL A 1 290 ? -7.985 14.624 2.166 1.00 56.53 290 VAL A C 1
ATOM 2148 O O . VAL A 1 290 ? -8.520 13.525 2.284 1.00 56.53 290 VAL A O 1
ATOM 2151 N N . ALA A 1 291 ? -8.671 15.719 1.839 1.00 56.19 291 ALA A N 1
ATOM 2152 C CA . ALA A 1 291 ? -10.053 15.697 1.407 1.00 56.19 291 ALA A CA 1
ATOM 2153 C C . ALA A 1 291 ? -10.100 15.057 0.022 1.00 56.19 291 ALA A C 1
ATOM 2155 O O . ALA A 1 291 ? -9.648 15.595 -0.988 1.00 56.19 291 ALA A O 1
ATOM 2156 N N . PHE A 1 292 ? -10.612 13.845 0.008 1.00 58.50 292 PHE A N 1
ATOM 2157 C CA . PHE A 1 292 ? -10.777 13.043 -1.175 1.00 58.50 292 PHE A CA 1
ATOM 2158 C C . PHE A 1 292 ? -12.002 13.537 -1.975 1.00 58.50 292 PHE A C 1
ATOM 2160 O O . PHE A 1 292 ? -13.097 13.590 -1.413 1.00 58.50 292 PHE A O 1
ATOM 2167 N N . PRO A 1 293 ? -11.860 13.933 -3.257 1.00 54.16 293 PRO A N 1
ATOM 2168 C CA . PRO A 1 293 ? -12.960 14.526 -4.015 1.00 54.16 293 PRO A CA 1
ATOM 2169 C C . PRO A 1 293 ? -14.090 13.514 -4.239 1.00 54.16 293 PRO A C 1
ATOM 2171 O O . PRO A 1 293 ? -13.923 12.500 -4.915 1.00 54.16 293 PRO A O 1
ATOM 2174 N N . SER A 1 294 ? -15.265 13.809 -3.689 1.00 48.06 294 SER A N 1
ATOM 2175 C CA . SER A 1 294 ? -16.473 12.984 -3.749 1.00 48.06 294 SER A CA 1
ATOM 2176 C C . SER A 1 294 ? -17.263 13.211 -5.048 1.00 48.06 294 SER A C 1
ATOM 2178 O O . SER A 1 294 ? -18.405 13.665 -5.031 1.00 48.06 294 SER A O 1
ATOM 2180 N N . SER A 1 295 ? -16.679 12.909 -6.215 1.00 41.47 295 SER A N 1
ATOM 2181 C CA . SER A 1 295 ? -17.408 13.000 -7.492 1.00 41.47 295 SER A CA 1
ATOM 2182 C C . SER A 1 295 ? -17.975 11.646 -7.944 1.00 41.47 295 SER A C 1
ATOM 2184 O O . SER A 1 295 ? -17.230 10.743 -8.308 1.00 41.47 295 SER A O 1
ATOM 2186 N N . SER A 1 296 ? -19.308 11.552 -7.974 1.00 48.94 296 SER A N 1
ATOM 2187 C CA . SER A 1 296 ? -20.147 10.584 -8.711 1.00 48.94 296 SER A CA 1
ATOM 2188 C C . SER A 1 296 ? -19.837 9.076 -8.576 1.00 48.94 296 SER A C 1
ATOM 2190 O O . SER A 1 296 ? -19.056 8.504 -9.325 1.00 48.94 296 SER A O 1
ATOM 2192 N N . CYS A 1 297 ? -20.604 8.417 -7.704 1.00 56.78 297 CYS A N 1
ATOM 2193 C CA . CYS A 1 297 ? -21.016 7.003 -7.723 1.00 56.78 297 CYS A CA 1
ATOM 2194 C C . CYS A 1 297 ? -19.992 5.854 -7.788 1.00 56.78 297 CYS A C 1
ATOM 2196 O O . CYS A 1 297 ? -20.400 4.710 -7.983 1.00 56.78 297 CYS A O 1
ATOM 2198 N N . SER A 1 298 ? -18.699 6.089 -7.580 1.00 70.25 298 SER A N 1
ATOM 2199 C CA . SER A 1 298 ? -17.774 5.005 -7.231 1.00 70.25 298 SER A CA 1
ATOM 2200 C C . SER A 1 298 ? -17.256 5.207 -5.813 1.00 70.25 298 SER A C 1
ATOM 2202 O O . SER A 1 298 ? -16.521 6.147 -5.542 1.00 70.25 298 SER A O 1
ATOM 2204 N N . CYS A 1 299 ? -17.611 4.300 -4.905 1.00 88.44 299 CYS A N 1
ATOM 2205 C CA . CYS A 1 299 ? -17.030 4.197 -3.559 1.00 88.44 299 CYS A CA 1
ATOM 2206 C C . CYS A 1 299 ? -15.514 3.922 -3.562 1.00 88.44 299 CYS A C 1
ATOM 2208 O O . CYS A 1 299 ? -14.856 4.013 -2.530 1.00 88.44 299 CYS A O 1
ATOM 2210 N N . TRP A 1 300 ? -14.995 3.468 -4.705 1.00 92.56 300 TRP A N 1
ATOM 2211 C CA . TRP A 1 300 ? -13.587 3.245 -4.940 1.00 92.56 300 TRP A CA 1
ATOM 2212 C C . TRP A 1 300 ? -12.962 4.560 -5.331 1.00 92.56 300 TRP A C 1
ATOM 2214 O O . TRP A 1 300 ? -13.410 5.226 -6.267 1.00 92.56 300 TRP A O 1
ATOM 2224 N N . GLN A 1 301 ? -11.886 4.876 -4.643 1.00 93.00 301 GLN A N 1
ATOM 2225 C CA . GLN A 1 301 ? -11.124 6.066 -4.887 1.00 93.00 301 GLN A CA 1
ATOM 2226 C C . GLN A 1 301 ? -9.754 5.717 -5.437 1.00 93.00 301 GLN A C 1
ATOM 2228 O O . GLN A 1 301 ? -9.037 4.917 -4.851 1.00 93.00 301 GLN A O 1
ATOM 2233 N N . GLU A 1 302 ? -9.349 6.363 -6.524 1.00 95.00 302 GLU A N 1
ATOM 2234 C CA . GLU A 1 302 ? -7.967 6.273 -6.981 1.00 95.00 302 GLU A CA 1
ATOM 2235 C C . GLU A 1 302 ? -7.024 6.932 -5.963 1.00 95.00 302 GLU A C 1
ATOM 2237 O O . GLU A 1 302 ? -7.225 8.080 -5.564 1.00 95.00 302 GLU A O 1
ATOM 2242 N N . ILE A 1 303 ? -5.980 6.205 -5.562 1.00 95.69 303 ILE A N 1
ATOM 2243 C CA . ILE A 1 303 ? -4.901 6.727 -4.728 1.00 95.69 303 ILE A CA 1
ATOM 2244 C C . ILE A 1 303 ? -4.166 7.829 -5.503 1.00 95.69 303 ILE A C 1
ATOM 2246 O O . ILE A 1 303 ? -3.678 7.554 -6.613 1.00 95.69 303 ILE A O 1
ATOM 2250 N N . PRO A 1 304 ? -4.056 9.048 -4.937 1.00 94.94 304 PRO A N 1
ATOM 2251 C CA . PRO A 1 304 ? -3.293 10.125 -5.546 1.00 94.94 304 PRO A CA 1
ATOM 2252 C C . PRO A 1 304 ? -1.833 9.728 -5.765 1.00 94.94 304 PRO A C 1
ATOM 2254 O O . PRO A 1 304 ? -1.228 9.020 -4.966 1.00 94.94 304 PRO A O 1
ATOM 2257 N N . ASN A 1 305 ? -1.233 10.236 -6.833 1.00 92.81 305 ASN A N 1
ATOM 2258 C CA . ASN A 1 305 ? 0.190 10.080 -7.123 1.00 92.81 305 ASN A CA 1
ATOM 2259 C C . ASN A 1 305 ? 1.043 11.154 -6.430 1.00 92.81 305 ASN A C 1
ATOM 2261 O O . ASN A 1 305 ? 2.089 11.505 -6.959 1.00 92.81 305 ASN A O 1
ATOM 2265 N N . THR A 1 306 ? 0.605 11.689 -5.287 1.00 92.12 306 THR A N 1
ATOM 2266 C CA . THR A 1 306 ? 1.242 12.816 -4.576 1.00 92.12 306 THR A CA 1
ATOM 2267 C C . THR A 1 306 ? 2.225 12.393 -3.494 1.00 92.12 306 THR A C 1
ATOM 2269 O O . THR A 1 306 ? 2.960 13.238 -2.995 1.00 92.12 306 THR A O 1
ATOM 2272 N N . GLY A 1 307 ? 2.238 11.115 -3.119 1.00 95.56 307 GLY A N 1
ATOM 2273 C CA . GLY A 1 307 ? 3.114 10.609 -2.078 1.00 95.56 307 GLY A CA 1
ATOM 2274 C C . GLY A 1 307 ? 2.888 9.140 -1.765 1.00 95.56 307 GLY A C 1
ATOM 2275 O O . GLY A 1 307 ? 2.191 8.412 -2.481 1.00 95.56 307 GLY A O 1
ATOM 2276 N N . LEU A 1 308 ? 3.455 8.741 -0.635 1.00 97.56 308 LEU A N 1
ATOM 2277 C CA . LEU A 1 308 ? 3.130 7.510 0.062 1.00 97.56 308 LEU A CA 1
ATOM 2278 C C . LEU A 1 308 ? 2.024 7.753 1.080 1.00 97.56 308 LEU A C 1
ATOM 2280 O O . LEU A 1 308 ? 1.891 8.833 1.655 1.00 97.56 308 LEU A O 1
ATOM 2284 N N . PHE A 1 309 ? 1.250 6.713 1.336 1.00 97.75 309 PHE A N 1
ATOM 2285 C CA . PHE A 1 309 ? 0.194 6.710 2.331 1.00 97.75 309 PHE A CA 1
ATOM 2286 C C . PHE A 1 309 ? 0.483 5.620 3.348 1.00 97.75 309 PHE A C 1
ATOM 2288 O O . PHE A 1 309 ? 0.972 4.547 2.979 1.00 97.75 309 PHE A O 1
ATOM 2295 N N . ALA A 1 310 ? 0.183 5.887 4.617 1.00 97.62 310 ALA A N 1
ATOM 2296 C CA . ALA A 1 310 ? 0.431 4.934 5.685 1.00 97.62 310 ALA A CA 1
ATOM 2297 C C . ALA A 1 310 ? -0.795 4.699 6.567 1.00 97.62 310 ALA A C 1
ATOM 2299 O O . ALA A 1 310 ? -1.550 5.622 6.857 1.00 97.62 310 ALA A O 1
ATOM 2300 N N . ILE A 1 311 ? -0.975 3.455 7.016 1.00 96.19 311 ILE A N 1
ATOM 2301 C CA . ILE A 1 311 ? -1.963 3.071 8.033 1.00 96.19 311 ILE A CA 1
ATOM 2302 C C . ILE A 1 311 ? -1.205 2.405 9.179 1.00 96.19 311 ILE A C 1
ATOM 2304 O O . ILE A 1 311 ? -0.697 1.288 9.043 1.00 96.19 311 ILE A O 1
ATOM 2308 N N . SER A 1 312 ? -1.126 3.089 10.319 1.00 95.44 312 SER A N 1
ATOM 2309 C CA . SER A 1 312 ? -0.554 2.532 11.548 1.00 95.44 312 SER A CA 1
ATOM 2310 C C . SER A 1 312 ? -1.570 1.602 12.197 1.00 95.44 312 SER A C 1
ATOM 2312 O O . SER A 1 312 ? -2.693 2.032 12.464 1.00 95.44 312 SER A O 1
ATOM 2314 N N . VAL A 1 313 ? -1.203 0.346 12.485 1.00 94.00 313 VAL A N 1
ATOM 2315 C CA . VAL A 1 313 ? -2.092 -0.594 13.200 1.00 94.00 313 VAL A CA 1
ATOM 2316 C C . VAL A 1 313 ? -1.866 -0.592 14.713 1.00 94.00 313 VAL A C 1
ATOM 2318 O O . VAL A 1 313 ? -2.767 -0.984 15.450 1.00 94.00 313 VAL A O 1
ATOM 2321 N N . ALA A 1 314 ? -0.732 -0.059 15.177 1.00 90.19 314 ALA A N 1
ATOM 2322 C CA . ALA A 1 314 ? -0.329 -0.043 16.585 1.00 90.19 314 ALA A CA 1
ATOM 2323 C C . ALA A 1 314 ? -1.183 0.861 17.491 1.00 90.19 314 ALA A C 1
ATOM 2325 O O . ALA A 1 314 ? -1.385 0.555 18.665 1.00 90.19 314 ALA A O 1
ATOM 2326 N N . ALA A 1 315 ? -1.666 1.996 16.972 1.00 75.62 315 ALA A N 1
ATOM 2327 C CA . ALA A 1 315 ? -2.263 3.050 17.791 1.00 75.62 315 ALA A CA 1
ATOM 2328 C C . ALA A 1 315 ? -3.796 3.122 17.627 1.00 75.62 315 ALA A C 1
ATOM 2330 O O . ALA A 1 315 ? -4.279 3.606 16.602 1.00 75.62 315 ALA A O 1
ATOM 2331 N N . PRO A 1 316 ? -4.596 2.721 18.634 1.00 66.62 316 PRO A N 1
ATOM 2332 C CA . PRO A 1 316 ? -6.058 2.787 18.561 1.00 66.62 316 PRO A CA 1
ATOM 2333 C C . PRO A 1 316 ? -6.638 4.213 18.648 1.00 66.62 316 PRO A C 1
ATOM 2335 O O . PRO A 1 316 ? -7.851 4.361 18.543 1.00 66.62 316 PRO A O 1
ATOM 2338 N N . GLN A 1 317 ? -5.809 5.246 18.858 1.00 66.19 317 GLN A N 1
ATOM 2339 C CA . GLN A 1 317 ? -6.246 6.618 19.170 1.00 66.19 317 GLN A CA 1
ATOM 2340 C C . GLN A 1 317 ? -5.855 7.678 18.126 1.00 66.19 317 GLN A C 1
ATOM 2342 O O . GLN A 1 317 ? -5.920 8.868 18.418 1.00 66.19 317 GLN A O 1
ATOM 2347 N N . GLN A 1 318 ? -5.425 7.295 16.923 1.00 72.44 318 GLN A N 1
ATOM 2348 C CA . GLN A 1 318 ? -5.162 8.299 15.888 1.00 72.44 318 GLN A CA 1
ATOM 2349 C C . GLN A 1 318 ? -6.475 8.827 15.296 1.00 72.44 318 GLN A C 1
ATOM 2351 O O . GLN A 1 318 ? -7.336 8.045 14.895 1.00 72.44 318 GLN A O 1
ATOM 2356 N N . ASN A 1 319 ? -6.594 10.157 15.219 1.00 81.06 319 ASN A N 1
ATOM 2357 C CA . ASN A 1 319 ? -7.745 10.847 14.623 1.00 81.06 319 ASN A CA 1
ATOM 2358 C C . ASN A 1 319 ? -7.845 10.612 13.107 1.00 81.06 319 ASN A C 1
ATOM 2360 O O . ASN A 1 319 ? -8.933 10.668 12.547 1.00 81.06 319 ASN A O 1
ATOM 2364 N N . SER A 1 320 ? -6.718 10.333 12.443 1.00 88.44 320 SER A N 1
ATOM 2365 C CA . SER A 1 320 ? -6.693 9.947 11.032 1.00 88.44 320 SER A CA 1
ATOM 2366 C C . SER A 1 320 ? -6.361 8.468 10.886 1.00 88.44 320 SER A C 1
ATOM 2368 O O . SER A 1 320 ? -5.445 7.954 11.527 1.00 88.44 320 SER A O 1
ATOM 2370 N N . LEU A 1 321 ? -7.092 7.788 10.004 1.00 91.06 321 LEU A N 1
ATOM 2371 C CA . LEU A 1 321 ? -6.801 6.410 9.614 1.00 91.06 321 LEU A CA 1
ATOM 2372 C C . LEU A 1 321 ? -5.581 6.316 8.691 1.00 91.06 321 LEU A C 1
ATOM 2374 O O . LEU A 1 321 ? -4.875 5.311 8.725 1.00 91.06 321 LEU A O 1
ATOM 2378 N N . VAL A 1 322 ? -5.367 7.344 7.864 1.00 93.75 322 VAL A N 1
ATOM 2379 C CA . VAL A 1 322 ? -4.344 7.367 6.816 1.00 93.75 322 VAL A CA 1
ATOM 2380 C C . VAL A 1 322 ? -3.478 8.615 6.981 1.00 93.75 322 VAL A C 1
ATOM 2382 O O . VAL A 1 322 ? -3.995 9.734 6.981 1.00 93.75 322 VAL A O 1
ATOM 2385 N N . SER A 1 323 ? -2.163 8.444 7.104 1.00 95.25 323 SER A N 1
ATOM 2386 C CA . SER A 1 323 ? -1.195 9.540 6.979 1.00 95.25 323 SER A CA 1
ATOM 2387 C C . SER A 1 323 ? -0.686 9.640 5.541 1.00 95.25 323 SER A C 1
ATOM 2389 O O . SER A 1 323 ? -0.645 8.645 4.819 1.00 95.25 323 SER A O 1
ATOM 2391 N N . HIS A 1 324 ? -0.306 10.845 5.115 1.00 96.12 324 HIS A N 1
ATOM 2392 C CA . HIS A 1 324 ? 0.241 11.113 3.786 1.00 96.12 324 HIS A CA 1
ATOM 2393 C C . HIS A 1 324 ? 1.663 11.664 3.909 1.00 96.12 324 HIS A C 1
ATOM 2395 O O . HIS A 1 324 ? 1.906 12.602 4.665 1.00 96.12 324 HIS A O 1
ATOM 2401 N N . HIS A 1 325 ? 2.578 11.079 3.146 1.00 96.81 325 HIS A N 1
ATOM 2402 C CA . HIS A 1 325 ? 3.992 11.421 3.081 1.00 96.81 325 HIS A CA 1
ATOM 2403 C C . HIS A 1 325 ? 4.293 11.838 1.636 1.00 96.81 325 HIS A C 1
ATOM 2405 O O . HIS A 1 325 ? 4.460 10.964 0.781 1.00 96.81 325 HIS A O 1
ATOM 2411 N N . PRO A 1 326 ? 4.261 13.147 1.328 1.00 96.44 326 PRO A N 1
ATOM 2412 C CA . PRO A 1 326 ? 4.326 13.631 -0.043 1.00 96.44 326 PRO A CA 1
ATOM 2413 C C . PRO A 1 326 ? 5.673 13.313 -0.693 1.00 96.44 326 PRO A C 1
ATOM 2415 O O . PRO A 1 326 ? 6.702 13.251 -0.020 1.00 96.44 326 PRO A O 1
ATOM 2418 N N . TRP A 1 327 ? 5.660 13.177 -2.015 1.00 94.44 327 TRP A N 1
ATOM 2419 C CA . TRP A 1 327 ? 6.875 13.192 -2.821 1.00 94.44 327 TRP A CA 1
ATOM 2420 C C . TRP A 1 327 ? 7.642 14.498 -2.599 1.00 94.44 327 TRP A C 1
ATOM 2422 O O . TRP A 1 327 ? 7.048 15.573 -2.491 1.00 94.44 327 TRP A O 1
ATOM 2432 N N . THR A 1 328 ? 8.968 14.410 -2.540 1.00 91.31 328 THR A N 1
ATOM 2433 C CA . THR A 1 328 ? 9.853 15.576 -2.496 1.00 91.31 328 THR A CA 1
ATOM 2434 C C . THR A 1 328 ? 10.133 16.127 -3.893 1.00 91.31 328 THR A C 1
ATOM 2436 O O . THR A 1 328 ? 10.395 17.322 -4.051 1.00 91.31 328 THR A O 1
ATOM 2439 N N . VAL A 1 329 ? 10.062 15.277 -4.922 1.00 83.06 329 VAL A N 1
ATOM 2440 C CA . VAL A 1 329 ? 10.302 15.669 -6.308 1.00 83.06 329 VAL A CA 1
ATOM 2441 C C . VAL A 1 329 ? 9.065 16.366 -6.857 1.00 83.06 329 VAL A C 1
ATOM 2443 O O . VAL A 1 329 ? 8.015 15.758 -7.055 1.00 83.06 329 VAL A O 1
ATOM 2446 N N . ASP A 1 330 ? 9.221 17.649 -7.174 1.00 73.56 330 ASP A N 1
ATOM 2447 C CA . ASP A 1 330 ? 8.181 18.424 -7.839 1.00 73.56 330 ASP A CA 1
ATOM 2448 C C . ASP A 1 330 ? 7.811 17.763 -9.182 1.00 73.56 330 ASP A C 1
ATOM 2450 O O . ASP A 1 330 ? 8.680 17.454 -10.012 1.00 73.56 330 ASP A O 1
ATOM 2454 N N . HIS A 1 331 ? 6.515 17.531 -9.407 1.00 63.38 331 HIS A N 1
ATOM 2455 C CA . HIS A 1 331 ? 6.002 16.745 -10.536 1.00 63.38 331 HIS A CA 1
ATOM 2456 C C . HIS A 1 331 ? 6.440 17.293 -11.906 1.00 63.38 331 HIS A C 1
ATOM 2458 O O . HIS A 1 331 ? 6.470 16.553 -12.889 1.00 63.38 331 HIS A O 1
ATOM 2464 N N . GLY A 1 332 ? 6.834 18.569 -11.977 1.00 57.88 332 GLY A N 1
ATOM 2465 C CA . GLY A 1 332 ? 7.365 19.204 -13.184 1.00 57.88 332 GLY A CA 1
ATOM 2466 C C . GLY A 1 332 ? 8.786 18.785 -13.590 1.00 57.88 332 GLY A C 1
ATOM 2467 O O . GLY A 1 332 ? 9.200 19.088 -14.707 1.00 57.88 332 GLY A O 1
ATOM 2468 N N . ILE A 1 333 ? 9.550 18.098 -12.728 1.00 62.12 333 ILE A N 1
ATOM 2469 C CA . ILE A 1 333 ? 10.987 17.827 -12.954 1.00 62.12 333 ILE A CA 1
ATOM 2470 C C . ILE A 1 333 ? 11.276 16.350 -13.276 1.00 62.12 333 ILE A C 1
ATOM 2472 O O . ILE A 1 333 ? 12.412 16.013 -13.643 1.00 62.12 333 ILE A O 1
ATOM 2476 N N . HIS A 1 334 ? 10.268 15.471 -13.201 1.00 62.75 334 HIS A N 1
ATOM 2477 C CA . HIS A 1 334 ? 10.468 14.025 -13.296 1.00 62.75 334 HIS A CA 1
ATOM 2478 C C . HIS A 1 334 ? 11.271 13.645 -14.564 1.00 62.75 334 HIS A C 1
ATOM 2480 O O . HIS A 1 334 ? 10.868 14.014 -15.671 1.00 62.75 334 HIS A O 1
ATOM 2486 N N . PRO A 1 335 ? 12.394 12.904 -14.455 1.00 61.88 335 PRO A N 1
ATOM 2487 C CA . PRO A 1 335 ? 13.302 12.617 -15.575 1.00 61.88 335 PRO A CA 1
ATOM 2488 C C . PRO A 1 335 ? 12.614 12.046 -16.819 1.00 61.88 335 PRO A C 1
ATOM 2490 O O . PRO A 1 335 ? 12.929 12.430 -17.941 1.00 61.88 335 PRO A O 1
ATOM 2493 N N . LEU A 1 336 ? 11.602 11.201 -16.623 1.00 60.00 336 LEU A N 1
ATOM 2494 C CA . LEU A 1 336 ? 10.800 10.635 -17.712 1.00 60.00 336 LEU A CA 1
ATOM 2495 C C . LEU A 1 336 ? 9.922 11.656 -18.461 1.00 60.00 336 LEU A C 1
ATOM 2497 O O . LEU A 1 336 ? 9.577 11.417 -19.615 1.00 60.00 336 LEU A O 1
ATOM 2501 N N . LEU A 1 337 ? 9.597 12.802 -17.856 1.00 56.69 337 LEU A N 1
ATOM 2502 C CA . LEU A 1 337 ? 8.940 13.923 -18.540 1.00 56.69 337 LEU A CA 1
ATOM 2503 C C . LEU A 1 337 ? 9.946 14.798 -19.312 1.00 56.69 337 LEU A C 1
ATOM 2505 O O . LEU A 1 337 ? 9.551 15.518 -20.229 1.00 56.69 337 LEU A O 1
ATOM 2509 N N . ARG A 1 338 ? 11.258 14.703 -19.024 1.00 54.66 338 ARG A N 1
ATOM 2510 C CA . ARG A 1 338 ? 12.296 15.496 -19.718 1.00 54.66 338 ARG A CA 1
ATOM 2511 C C . ARG A 1 338 ? 12.460 15.125 -21.191 1.00 54.66 338 ARG A C 1
ATOM 2513 O O . ARG A 1 338 ? 12.922 15.951 -21.973 1.00 54.66 338 ARG A O 1
ATOM 2520 N N . PHE A 1 339 ? 12.050 13.924 -21.598 1.00 52.78 339 PHE A N 1
ATOM 2521 C CA . PHE A 1 339 ? 12.121 13.511 -23.003 1.00 52.78 339 PHE A CA 1
ATOM 2522 C C . PHE A 1 339 ? 11.104 14.217 -23.911 1.00 52.78 339 PHE A C 1
ATOM 2524 O O . PHE A 1 339 ? 11.240 14.134 -25.129 1.00 52.78 339 PHE A O 1
ATOM 2531 N N . GLN A 1 340 ? 10.124 14.944 -23.361 1.00 48.31 340 GLN A N 1
ATOM 2532 C CA . GLN A 1 340 ? 9.157 15.692 -24.172 1.00 48.31 340 GLN A CA 1
ATOM 2533 C C . GLN A 1 340 ? 9.523 17.168 -24.389 1.00 48.31 340 GLN A C 1
ATOM 2535 O O . GLN A 1 340 ? 8.918 17.809 -25.243 1.00 48.31 340 GLN A O 1
ATOM 2540 N N . SER A 1 341 ? 10.516 17.717 -23.679 1.00 43.81 341 SER A N 1
ATOM 2541 C CA . SER A 1 341 ? 10.841 19.152 -23.746 1.00 43.81 341 SER A CA 1
ATOM 2542 C C . SER A 1 341 ? 12.106 19.501 -24.532 1.00 43.81 341 SER A C 1
ATOM 2544 O O . SER A 1 341 ? 12.456 20.680 -24.620 1.00 43.81 341 SER A O 1
ATOM 2546 N N . TRP A 1 342 ? 12.768 18.533 -25.177 1.00 43.38 342 TRP A N 1
ATOM 2547 C CA . TRP A 1 342 ? 13.750 18.860 -26.214 1.00 43.38 342 TRP A CA 1
ATOM 2548 C C . TRP A 1 342 ? 13.009 19.394 -27.440 1.00 43.38 342 TRP A C 1
ATOM 2550 O O . TRP A 1 342 ? 12.652 18.651 -28.354 1.00 43.38 342 TRP A O 1
ATOM 2560 N N . LEU A 1 343 ? 12.764 20.708 -27.429 1.00 46.41 343 LEU A N 1
ATOM 2561 C CA . LEU A 1 343 ? 12.482 21.509 -28.613 1.00 46.41 343 LEU A CA 1
ATOM 2562 C C . LEU A 1 343 ? 13.434 21.042 -29.712 1.00 46.41 343 LEU A C 1
ATOM 2564 O O . LEU A 1 343 ? 14.645 21.256 -29.616 1.00 46.41 343 LEU A O 1
ATOM 2568 N N . GLN A 1 344 ? 12.896 20.375 -30.737 1.00 47.28 344 GLN A N 1
ATOM 2569 C CA . GLN A 1 344 ? 13.671 20.135 -31.941 1.00 47.28 344 GLN A CA 1
ATOM 2570 C C . GLN A 1 344 ? 14.206 21.496 -32.392 1.00 47.28 344 GLN A C 1
ATOM 2572 O O . GLN A 1 344 ? 13.406 22.435 -32.494 1.00 47.28 344 GLN A O 1
ATOM 2577 N N . PRO A 1 345 ? 15.526 21.645 -32.610 1.00 48.78 345 PRO A N 1
ATOM 2578 C CA . PRO A 1 345 ? 16.058 22.880 -33.149 1.00 48.78 345 PRO A CA 1
ATOM 2579 C C . PRO A 1 345 ? 15.294 23.144 -34.440 1.00 48.78 345 PRO A C 1
ATOM 2581 O O . PRO A 1 345 ? 15.312 22.321 -35.358 1.00 48.78 345 PRO A O 1
ATOM 2584 N N . SER A 1 346 ? 14.545 24.248 -34.462 1.00 51.38 346 SER A N 1
ATOM 2585 C CA . SER A 1 346 ? 13.836 24.676 -35.653 1.00 51.38 346 SER A CA 1
ATOM 2586 C C . SER A 1 346 ? 14.859 24.692 -36.777 1.00 51.38 346 SER A C 1
ATOM 2588 O O . SER A 1 346 ? 15.932 25.285 -36.651 1.00 51.38 346 SER A O 1
ATOM 2590 N N . SER A 1 347 ? 14.571 23.959 -37.849 1.00 53.44 347 SER A N 1
ATOM 2591 C CA . SER A 1 347 ? 15.377 23.980 -39.058 1.00 53.44 347 SER A CA 1
ATOM 2592 C C . SER A 1 347 ? 15.323 25.402 -39.607 1.00 53.44 347 SER A C 1
ATOM 2594 O O . SER A 1 347 ? 14.426 25.750 -40.377 1.00 53.44 347 SER A O 1
ATOM 2596 N N . ALA A 1 348 ? 16.237 26.251 -39.141 1.00 56.00 348 ALA A N 1
ATOM 2597 C CA . ALA A 1 348 ? 16.441 27.581 -39.659 1.00 56.00 348 ALA A CA 1
ATOM 2598 C C . ALA A 1 348 ? 16.886 27.409 -41.110 1.00 56.00 348 ALA A C 1
ATOM 2600 O O . ALA A 1 348 ? 18.005 27.001 -41.411 1.00 56.00 348 ALA A O 1
ATOM 2601 N N . THR A 1 349 ? 15.929 27.659 -41.997 1.00 56.38 349 THR A N 1
ATOM 2602 C CA . THR A 1 349 ? 16.068 27.858 -43.433 1.00 56.38 349 THR A CA 1
ATOM 2603 C C . THR A 1 349 ? 17.369 28.583 -43.755 1.00 56.38 349 THR A C 1
ATOM 2605 O O . THR A 1 349 ? 17.515 29.771 -43.461 1.00 56.38 349 THR A O 1
ATOM 2608 N N . GLY A 1 350 ? 18.297 27.865 -44.388 1.00 51.47 350 GLY A N 1
ATOM 2609 C CA . GLY A 1 350 ? 19.457 28.458 -45.030 1.00 51.47 350 GLY A CA 1
ATOM 2610 C C . GLY A 1 350 ? 18.999 29.439 -46.105 1.00 51.47 350 GLY A C 1
ATOM 2611 O O . GLY A 1 350 ? 18.394 29.047 -47.102 1.00 51.47 350 GLY A O 1
ATOM 2612 N N . LYS A 1 351 ? 19.286 30.725 -45.899 1.00 56.88 351 LYS A N 1
ATOM 2613 C CA . LYS A 1 351 ? 19.339 31.702 -46.983 1.00 56.88 351 LYS A CA 1
ATOM 2614 C C . LYS A 1 351 ? 20.660 31.496 -47.715 1.00 56.88 351 LYS A C 1
ATOM 2616 O O . LYS A 1 351 ? 21.722 31.772 -47.171 1.00 56.88 351 LYS A O 1
ATOM 2621 N N . ILE A 1 352 ? 20.569 30.993 -48.940 1.00 56.03 352 ILE A N 1
ATOM 2622 C CA . ILE A 1 352 ? 21.634 31.075 -49.936 1.00 56.03 352 ILE A CA 1
ATOM 2623 C C . ILE A 1 352 ? 21.628 32.526 -50.434 1.00 56.03 352 ILE A C 1
ATOM 2625 O O . ILE A 1 352 ? 20.705 32.928 -51.143 1.00 56.03 352 ILE A O 1
ATOM 2629 N N . GLU A 1 353 ? 22.604 33.330 -50.013 1.00 60.88 353 GLU A N 1
ATOM 2630 C CA . GLU A 1 353 ? 22.902 34.607 -50.665 1.00 60.88 353 GLU A CA 1
ATOM 2631 C C . GLU A 1 353 ? 23.724 34.328 -51.926 1.00 60.88 353 GLU A C 1
ATOM 2633 O O . GLU A 1 353 ? 24.812 33.758 -51.870 1.00 60.88 353 GLU A O 1
ATOM 2638 N N . ASN A 1 354 ? 23.149 34.696 -53.071 1.00 61.50 354 ASN A N 1
ATOM 2639 C CA . ASN A 1 354 ? 23.818 34.704 -54.363 1.00 61.50 354 ASN A CA 1
ATOM 2640 C C . ASN A 1 354 ? 24.767 35.903 -54.457 1.00 61.50 354 ASN A C 1
ATOM 2642 O O . ASN A 1 354 ? 24.392 37.027 -54.126 1.00 61.50 354 ASN A O 1
ATOM 2646 N N . GLU A 1 355 ? 25.950 35.633 -55.002 1.00 63.06 355 GLU A N 1
ATOM 2647 C CA . GLU A 1 355 ? 26.923 36.599 -55.502 1.00 63.06 355 GLU A CA 1
ATOM 2648 C C . GLU A 1 355 ? 26.286 37.654 -56.423 1.00 63.06 355 GLU A C 1
ATOM 2650 O O . GLU A 1 355 ? 25.541 37.317 -57.354 1.00 63.06 355 GLU A O 1
ATOM 2655 N N . ARG A 1 356 ? 26.667 38.920 -56.217 1.00 61.16 356 ARG A N 1
ATOM 2656 C CA . ARG A 1 356 ? 26.984 39.872 -57.289 1.00 61.16 356 ARG A CA 1
ATOM 2657 C C . ARG A 1 356 ? 27.844 41.024 -56.800 1.00 61.16 356 ARG A C 1
ATOM 2659 O O . ARG A 1 356 ? 27.523 41.573 -55.725 1.00 61.16 356 ARG A O 1
#

Foldseek 3Di:
DKWKKKKKKAWFFPQCPPDPADPQFDFDPVQQLVVRLVVADAAKAWDWDDLDVRIIMIIIMRDDQQPPPPDDDDPDDDDDPDPPPDRDHAAWDDDDPPDDDDPDDTKGKDKDKQFDDFQQDDDPPHGPRNSVSNVLQVLLVVLLVVLVVPDPDDDPVVNVVSLVVSQVVSQLVVLVCLQGHGDIWMWMWIQSSSSQKIKTATALVCNQWKKKAKHKDWPDPDPDDPPPDPGMIMMMIMIISDDGDHDNPVVVPPPDPDDDDDDDDPDPPDPPPDDDDDDDDDDDDDDDDPPQDPPDDDSIGTDDSFAMKMARSPDSDDNDRIDGDGRPDDSVPRPVCVVVPPPDPPPPDDDDDDDD